Protein AF-0000000072265838 (afdb_homodimer)

Solvent-accessible surface area (backbone atoms only — not comparable to full-atom values): 11480 Å² total; per-residue (Å²): 126,80,52,69,63,59,53,49,48,34,52,50,23,48,62,58,35,51,61,48,52,53,51,50,45,52,49,49,39,52,35,62,77,65,64,46,36,42,68,55,52,38,68,68,25,37,76,29,65,66,52,41,49,55,54,47,50,42,48,54,28,48,42,51,26,49,30,50,51,47,41,52,53,44,59,68,65,50,66,52,81,54,55,68,61,51,52,49,49,31,48,48,54,34,48,52,50,47,51,47,47,49,52,39,49,36,63,42,18,67,98,125,82,52,70,64,58,53,48,48,34,52,49,22,47,62,58,36,52,62,49,53,54,50,51,45,53,50,48,36,52,35,61,75,64,66,45,35,43,67,55,51,37,70,70,25,35,77,29,66,68,52,40,47,54,54,46,51,43,48,53,27,50,42,51,26,50,30,51,50,48,42,52,51,44,57,67,65,51,64,53,79,53,57,67,59,51,51,50,51,32,50,48,54,34,48,53,50,47,52,47,46,49,53,38,48,36,63,42,17,67,96

Foldseek 3Di:
DPDPVLVVLLVVLVVVQVVLVVVVVVVVCVCVVVVPDPVNLLVVAAQDPVNLCSLVSNQVSVLSNQLSVQLVVCVVPVCPPPSVVSNVVSVVVSVVSNVVSVVVSCSRYHD/DPDPVLVVLLVVLVVVQVVLVVVVVVVVCVCVVVVPDPVNQLVVAAQDPVNLCSLVSNLVSVLSNQLSVQLVVCVVPVCPPPSVVSNVVSVVVSVVSNVVSVVVSCSRYHD

Radius of gyration: 18.16 Å; Cα contacts (8 Å, |Δi|>4): 209; chains: 2; bounding box: 37×52×45 Å

Nearest PDB structures (foldseek):
  6fl9-assembly1_B  TM=3.815E-01  e=1.571E+00  endosymbiont of Tevnia jerichonana (vent Tica)
  2wu5-assembly1_H  TM=7.844E-01  e=6.848E-02  Escherichia coli
  6fl9-assembly1_B  TM=3.923E-01  e=1.571E+00  endosymbiont of Tevnia jerichonana (vent Tica)

Structure (mmCIF, N/CA/C/O backbone):
data_AF-0000000072265838-model_v1
#
loop_
_entity.id
_entity.type
_entity.pdbx_description
1 polymer 'Succinate dehydrogenase membrane anchor'
#
loop_
_atom_site.group_PDB
_atom_site.id
_atom_site.type_symbol
_atom_site.label_atom_id
_atom_site.label_alt_id
_atom_site.label_comp_id
_atom_site.label_asym_id
_atom_site.label_entity_id
_atom_site.label_seq_id
_atom_site.pdbx_PDB_ins_code
_atom_site.Cartn_x
_atom_site.Cartn_y
_atom_site.Cartn_z
_atom_site.occupancy
_atom_site.B_iso_or_equiv
_atom_site.auth_seq_id
_atom_site.auth_comp_id
_atom_site.auth_asym_id
_atom_site.auth_atom_id
_atom_site.pdbx_PDB_model_num
ATOM 1 N N . MET A 1 1 ? -1.889 -26.391 -2.502 1 47.47 1 MET A N 1
ATOM 2 C CA . MET A 1 1 ? -2.58 -25.547 -3.479 1 47.47 1 MET A CA 1
ATOM 3 C C . MET A 1 1 ? -3.5 -24.547 -2.785 1 47.47 1 MET A C 1
ATOM 5 O O . MET A 1 1 ? -4.043 -24.844 -1.719 1 47.47 1 MET A O 1
ATOM 9 N N . LEU A 1 2 ? -3.18 -23.266 -3.037 1 58.69 2 LEU A N 1
ATOM 10 C CA . LEU A 1 2 ? -4.051 -22.328 -2.344 1 58.69 2 LEU A CA 1
ATOM 11 C C . LEU A 1 2 ? -5.52 -22.625 -2.623 1 58.69 2 LEU A C 1
ATOM 13 O O . LEU A 1 2 ? -5.879 -22.984 -3.748 1 58.69 2 LEU A O 1
ATOM 17 N N . ASP A 1 3 ? -6.27 -22.844 -1.547 1 79.81 3 ASP A N 1
ATOM 18 C CA . ASP A 1 3 ? -7.723 -22.953 -1.584 1 79.81 3 ASP A CA 1
ATOM 19 C C . ASP A 1 3 ? -8.328 -21.859 -2.457 1 79.81 3 ASP A C 1
ATOM 21 O O . ASP A 1 3 ? -7.812 -20.734 -2.514 1 79.81 3 ASP A O 1
ATOM 25 N N . LEU A 1 4 ? -9.125 -22.219 -3.443 1 83.75 4 LEU A N 1
ATOM 26 C CA . LEU A 1 4 ? -9.82 -21.328 -4.367 1 83.75 4 LEU A CA 1
ATOM 27 C C . LEU A 1 4 ? -10.32 -20.078 -3.652 1 83.75 4 LEU A C 1
ATOM 29 O O . LEU A 1 4 ? -10.305 -18.984 -4.219 1 83.75 4 LEU A O 1
ATOM 33 N N . ARG A 1 5 ? -10.602 -20.25 -2.467 1 89.5 5 ARG A N 1
ATOM 34 C CA . ARG A 1 5 ? -11.125 -19.125 -1.703 1 89.5 5 ARG A CA 1
ATOM 35 C C . ARG A 1 5 ? -10.023 -18.094 -1.434 1 89.5 5 ARG A C 1
ATOM 37 O O . ARG A 1 5 ? -10.227 -16.906 -1.626 1 89.5 5 ARG A O 1
ATOM 44 N N . LEU A 1 6 ? -8.898 -18.578 -1.012 1 87.62 6 LEU A N 1
ATOM 45 C CA . LEU A 1 6 ? -7.785 -17.672 -0.724 1 87.62 6 LEU A CA 1
ATOM 46 C C . LEU A 1 6 ? -7.27 -17.016 -2.002 1 87.62 6 LEU A C 1
ATOM 48 O O . LEU A 1 6 ? -6.918 -15.844 -1.998 1 87.62 6 LEU A O 1
ATOM 52 N N . TYR A 1 7 ? -7.316 -17.828 -3.004 1 91.94 7 TYR A N 1
ATOM 53 C CA . TYR A 1 7 ? -6.914 -17.328 -4.312 1 91.94 7 TYR A CA 1
ATOM 54 C C . TYR A 1 7 ? -7.809 -16.172 -4.762 1 91.94 7 TYR A C 1
ATOM 56 O O . TYR A 1 7 ? -7.312 -15.125 -5.16 1 91.94 7 TYR A O 1
ATOM 64 N N . MET A 1 8 ? -9.055 -16.312 -4.605 1 92.75 8 MET A N 1
ATOM 65 C CA . MET A 1 8 ? -10.023 -15.305 -5.035 1 92.75 8 MET A CA 1
ATOM 66 C C . MET A 1 8 ? -9.992 -14.094 -4.105 1 92.75 8 MET A C 1
ATOM 68 O O . MET A 1 8 ? -10.133 -12.953 -4.559 1 92.75 8 MET A O 1
ATOM 72 N N . LEU A 1 9 ? -9.844 -14.336 -2.871 1 93.56 9 LEU A N 1
ATOM 73 C CA . LEU A 1 9 ? -9.781 -13.242 -1.91 1 93.56 9 LEU A CA 1
ATOM 74 C C . LEU A 1 9 ? -8.562 -12.359 -2.166 1 93.56 9 LEU A C 1
ATOM 76 O O . LEU A 1 9 ? -8.641 -11.141 -2.035 1 93.56 9 LEU A O 1
ATOM 80 N N . GLN A 1 10 ? -7.488 -12.977 -2.5 1 94.25 10 GLN A N 1
ATOM 81 C CA . GLN A 1 10 ? -6.27 -12.227 -2.795 1 94.25 10 GLN A CA 1
ATOM 82 C C . GLN A 1 10 ? -6.457 -11.336 -4.016 1 94.25 10 GLN A C 1
ATOM 84 O O . GLN A 1 10 ? -6.059 -10.164 -4.008 1 94.25 10 GLN A O 1
ATOM 89 N N . ARG A 1 11 ? -7.074 -11.922 -5.004 1 94.06 11 ARG A N 1
ATOM 90 C CA . ARG A 1 11 ? -7.297 -11.172 -6.234 1 94.06 11 ARG A CA 1
ATOM 91 C C . ARG A 1 11 ? -8.336 -10.078 -6.031 1 94.06 11 ARG A C 1
ATOM 93 O O . ARG A 1 11 ? -8.18 -8.961 -6.527 1 94.06 11 ARG A O 1
ATOM 100 N N . LEU A 1 12 ? -9.344 -10.383 -5.328 1 95 12 LEU A N 1
ATOM 101 C CA . LEU A 1 12 ? -10.398 -9.406 -5.074 1 95 12 LEU A CA 1
ATOM 102 C C . LEU A 1 12 ? -9.875 -8.25 -4.227 1 95 12 LEU A C 1
ATOM 104 O O . LEU A 1 12 ? -10.172 -7.086 -4.504 1 95 12 LEU A O 1
ATOM 108 N N . SER A 1 13 ? -9.102 -8.492 -3.248 1 96.44 13 SER A N 1
ATOM 109 C CA . SER A 1 13 ? -8.539 -7.445 -2.406 1 96.44 13 SER A CA 1
ATOM 110 C C . SER A 1 13 ? -7.57 -6.566 -3.195 1 96.44 13 SER A C 1
ATOM 112 O O . SER A 1 13 ? -7.516 -5.352 -2.982 1 96.44 13 SER A O 1
ATOM 114 N N . ALA A 1 14 ? -6.902 -7.156 -4.086 1 96.12 14 ALA A N 1
ATOM 115 C CA . ALA A 1 14 ? -6.023 -6.383 -4.961 1 96.12 14 ALA A CA 1
ATOM 116 C C . ALA A 1 14 ? -6.82 -5.418 -5.832 1 96.12 14 ALA A C 1
ATOM 118 O O . ALA A 1 14 ? -6.453 -4.25 -5.973 1 96.12 14 ALA A O 1
ATOM 119 N N . LEU A 1 15 ? -7.91 -5.918 -6.344 1 93.62 15 LEU A N 1
ATOM 120 C CA . LEU A 1 15 ? -8.734 -5.105 -7.23 1 93.62 15 LEU A CA 1
ATOM 121 C C . LEU A 1 15 ? -9.398 -3.965 -6.465 1 93.62 15 LEU A C 1
ATOM 123 O O . LEU A 1 15 ? -9.555 -2.863 -7 1 93.62 15 LEU A O 1
ATOM 127 N N . VAL A 1 16 ? -9.742 -4.219 -5.309 1 95.75 16 VAL A N 1
ATOM 128 C CA . VAL A 1 16 ? -10.344 -3.197 -4.453 1 95.75 16 VAL A CA 1
ATOM 129 C C . VAL A 1 16 ? -9.281 -2.164 -4.066 1 95.75 16 VAL A C 1
ATOM 131 O O . VAL A 1 16 ? -9.555 -0.961 -4.066 1 95.75 16 VAL A O 1
ATOM 134 N N . MET A 1 17 ? -8.109 -2.574 -3.871 1 96.31 17 MET A N 1
ATOM 135 C CA . MET A 1 17 ? -7.043 -1.707 -3.381 1 96.31 17 MET A CA 1
ATOM 136 C C . MET A 1 17 ? -6.559 -0.765 -4.48 1 96.31 17 MET A C 1
ATOM 138 O O . MET A 1 17 ? -6.148 0.363 -4.199 1 96.31 17 MET A O 1
ATOM 142 N N . ALA A 1 18 ? -6.648 -1.182 -5.668 1 92.94 18 ALA A N 1
ATOM 143 C CA . ALA A 1 18 ? -6.043 -0.423 -6.758 1 92.94 18 ALA A CA 1
ATOM 144 C C . ALA A 1 18 ? -6.586 1.003 -6.801 1 92.94 18 ALA A C 1
ATOM 146 O O . ALA A 1 18 ? -5.82 1.966 -6.695 1 92.94 18 ALA A O 1
ATOM 147 N N . PRO A 1 19 ? -7.879 1.169 -6.859 1 93.81 19 PRO A N 1
ATOM 148 C CA . PRO A 1 19 ? -8.383 2.545 -6.879 1 93.81 19 PRO A CA 1
ATOM 149 C C . PRO A 1 19 ? -8.18 3.266 -5.547 1 93.81 19 PRO A C 1
ATOM 151 O O . PRO A 1 19 ? -8.031 4.492 -5.523 1 93.81 19 PRO A O 1
ATOM 154 N N . LEU A 1 20 ? -8.117 2.645 -4.434 1 97.06 20 LEU A N 1
ATOM 155 C CA . LEU A 1 20 ? -7.941 3.258 -3.121 1 97.06 20 LEU A CA 1
ATOM 156 C C . LEU A 1 20 ? -6.523 3.785 -2.949 1 97.06 20 LEU A C 1
ATOM 158 O O . LEU A 1 20 ? -6.32 4.855 -2.371 1 97.06 20 LEU A O 1
ATOM 162 N N . VAL A 1 21 ? -5.566 3.045 -3.463 1 96.31 21 VAL A N 1
ATOM 163 C CA . VAL A 1 21 ? -4.172 3.467 -3.391 1 96.31 21 VAL A CA 1
ATOM 164 C C . VAL A 1 21 ? -3.959 4.699 -4.27 1 96.31 21 VAL A C 1
ATOM 166 O O . VAL A 1 21 ? -3.266 5.637 -3.873 1 96.31 21 VAL A O 1
ATOM 169 N N . LEU A 1 22 ? -4.566 4.703 -5.438 1 94.31 22 LEU A N 1
ATOM 170 C CA . LEU A 1 22 ? -4.461 5.863 -6.312 1 94.31 22 LEU A CA 1
ATOM 171 C C . LEU A 1 22 ? -5.094 7.094 -5.668 1 94.31 22 LEU A C 1
ATOM 173 O O . LEU A 1 22 ? -4.539 8.195 -5.734 1 94.31 22 LEU A O 1
ATOM 177 N N . GLY A 1 23 ? -6.289 6.898 -5.082 1 95.31 23 GLY A N 1
ATOM 178 C CA . GLY A 1 23 ? -6.902 7.984 -4.328 1 95.31 23 GLY A CA 1
ATOM 179 C C . GLY A 1 23 ? -6.047 8.461 -3.172 1 95.31 23 GLY A C 1
ATOM 180 O O . GLY A 1 23 ? -5.938 9.664 -2.93 1 95.31 23 GLY A O 1
ATOM 181 N N . HIS A 1 24 ? -5.453 7.605 -2.447 1 94.75 24 HIS A N 1
ATOM 182 C CA . HIS A 1 24 ? -4.551 7.934 -1.35 1 94.75 24 HIS A CA 1
ATOM 183 C C . HIS A 1 24 ? -3.393 8.805 -1.83 1 94.75 24 HIS A C 1
ATOM 185 O O . HIS A 1 24 ? -3.068 9.812 -1.205 1 94.75 24 HIS A O 1
ATOM 191 N N . LEU A 1 25 ? -2.793 8.453 -2.961 1 94.31 25 LEU A N 1
ATOM 192 C CA . LEU A 1 25 ? -1.688 9.227 -3.516 1 94.31 25 LEU A CA 1
ATOM 193 C C . LEU A 1 25 ? -2.152 10.617 -3.928 1 94.31 25 LEU A C 1
ATOM 195 O O . LEU A 1 25 ? -1.47 11.609 -3.662 1 94.31 25 LEU A O 1
ATOM 199 N N . ALA A 1 26 ? -3.26 10.672 -4.582 1 92.94 26 ALA A N 1
ATOM 200 C CA . ALA A 1 26 ? -3.797 11.961 -5.008 1 92.94 26 ALA A CA 1
ATOM 201 C C . ALA A 1 26 ? -4.07 12.867 -3.807 1 92.94 26 ALA A C 1
ATOM 203 O O . ALA A 1 26 ? -3.779 14.062 -3.846 1 92.94 26 ALA A O 1
ATOM 204 N N . LEU A 1 27 ? -4.582 12.344 -2.789 1 92.19 27 LEU A N 1
ATOM 205 C CA . LEU A 1 27 ? -4.879 13.094 -1.575 1 92.19 27 LEU A CA 1
ATOM 206 C C . LEU A 1 27 ? -3.594 13.586 -0.916 1 92.19 27 LEU A C 1
ATOM 208 O O . LEU A 1 27 ? -3.543 14.711 -0.409 1 92.19 27 LEU A O 1
ATOM 212 N N . MET A 1 28 ? -2.596 12.75 -0.956 1 90.19 28 MET A N 1
ATOM 213 C CA . MET A 1 28 ? -1.32 13.148 -0.365 1 90.19 28 MET A CA 1
ATOM 214 C C . MET A 1 28 ? -0.696 14.305 -1.142 1 90.19 28 MET A C 1
ATOM 216 O O . MET A 1 28 ? -0.172 15.242 -0.546 1 90.19 28 MET A O 1
ATOM 220 N N . ILE A 1 29 ? -0.799 14.242 -2.389 1 87.94 29 ILE A N 1
ATOM 221 C CA . ILE A 1 29 ? -0.283 15.312 -3.234 1 87.94 29 ILE A CA 1
ATOM 222 C C . ILE A 1 29 ? -1.043 16.609 -2.949 1 87.94 29 ILE A C 1
ATOM 224 O O . ILE A 1 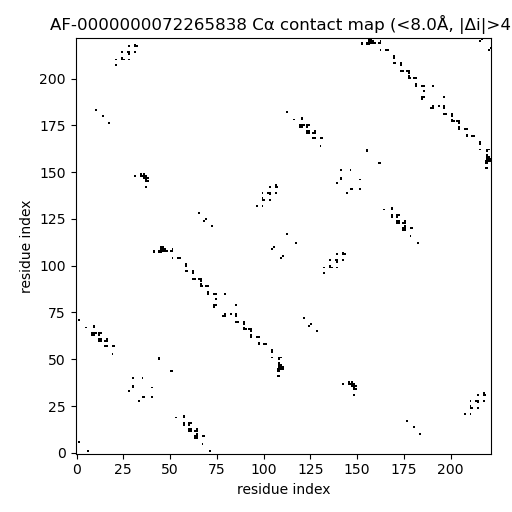29 ? -0.434 17.672 -2.773 1 87.94 29 ILE A O 1
ATOM 228 N N . TYR A 1 30 ? -2.359 16.438 -2.895 1 88.38 30 TYR A N 1
ATOM 229 C CA . TYR A 1 30 ? -3.199 17.594 -2.611 1 88.38 30 TYR A CA 1
ATOM 230 C C . TYR A 1 30 ? -2.842 18.203 -1.264 1 88.38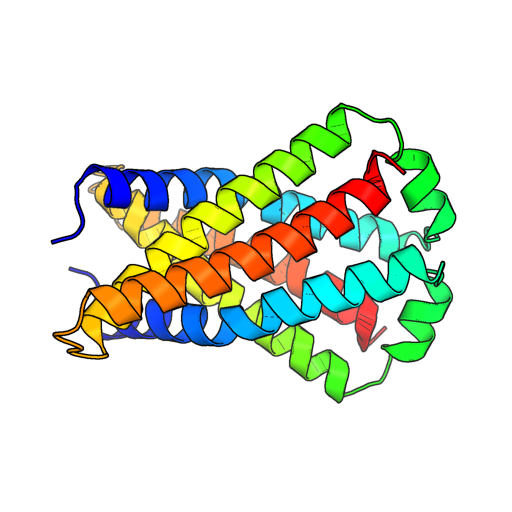 30 TYR A C 1
ATOM 232 O O . TYR A 1 30 ? -2.686 19.422 -1.153 1 88.38 30 TYR A O 1
ATOM 240 N N . ALA A 1 31 ? -2.654 17.406 -0.307 1 84.19 31 ALA A N 1
ATOM 241 C CA . ALA A 1 31 ? -2.373 17.891 1.046 1 84.19 31 ALA A CA 1
ATOM 242 C C . ALA A 1 31 ? -0.994 18.531 1.124 1 84.19 31 ALA A C 1
ATOM 244 O O . ALA A 1 31 ? -0.841 19.609 1.699 1 84.19 31 ALA A O 1
ATOM 245 N N . VAL A 1 32 ? -0.022 17.969 0.514 1 80.62 32 VAL A N 1
ATOM 246 C CA . VAL A 1 32 ? 1.354 18.438 0.614 1 80.62 32 VAL A CA 1
ATOM 247 C C . VAL A 1 32 ? 1.53 19.703 -0.232 1 80.62 32 VAL A C 1
ATOM 249 O O . VAL A 1 32 ? 2.09 20.688 0.234 1 80.62 32 VAL A O 1
ATOM 252 N N . GLN A 1 33 ? 0.974 19.656 -1.401 1 80.81 33 GLN A N 1
ATOM 253 C CA . GLN A 1 33 ? 1.124 20.812 -2.291 1 80.81 33 GLN A CA 1
ATOM 254 C C . GLN A 1 33 ? 0.304 22 -1.799 1 80.81 33 GLN A C 1
ATOM 256 O O . GLN A 1 33 ? 0.67 23.156 -2.033 1 80.81 33 GLN A O 1
ATOM 261 N N . GLY A 1 34 ? -0.737 21.656 -1.121 1 82.38 34 GLY A N 1
ATOM 262 C CA . GLY A 1 34 ? -1.58 22.719 -0.588 1 82.38 34 GLY A CA 1
ATOM 263 C C . GLY A 1 34 ? -1.093 23.25 0.745 1 82.38 34 GLY A C 1
ATOM 264 O O . GLY A 1 34 ? -1.633 24.234 1.259 1 82.38 34 GLY A O 1
ATOM 265 N N . GLY A 1 35 ? -0.11 22.594 1.308 1 80.06 35 GLY A N 1
ATOM 266 C CA . GLY A 1 35 ? 0.405 23.047 2.592 1 80.06 35 GLY A CA 1
ATOM 267 C C . GLY A 1 35 ? -0.582 22.859 3.729 1 80.06 35 GLY A C 1
ATOM 268 O O . GLY A 1 35 ? -0.652 23.688 4.637 1 80.06 35 GLY A O 1
ATOM 269 N N . ILE A 1 36 ? -1.397 21.859 3.551 1 80.12 36 ILE A N 1
ATOM 270 C CA . ILE A 1 36 ? -2.414 21.578 4.559 1 80.12 36 ILE A CA 1
ATOM 271 C C . ILE A 1 36 ? -1.755 21.016 5.812 1 80.12 36 ILE A C 1
ATOM 273 O O . ILE A 1 36 ? -0.927 20.094 5.727 1 80.12 36 ILE A O 1
ATOM 277 N N . SER A 1 37 ? -2.023 21.516 6.926 1 78.19 37 SER A N 1
ATOM 278 C CA . SER A 1 37 ? -1.427 21.078 8.18 1 78.19 37 SER A CA 1
ATOM 279 C C . SER A 1 37 ? -2.076 19.797 8.68 1 78.19 37 SER A C 1
ATOM 281 O O . SER A 1 37 ? -3.154 19.406 8.219 1 78.19 37 SER A O 1
ATOM 283 N N . ALA A 1 38 ? -1.356 19.188 9.562 1 77.25 38 ALA A N 1
ATOM 284 C CA . ALA A 1 38 ? -1.919 17.984 10.195 1 77.25 38 ALA A CA 1
ATOM 285 C C . ALA A 1 38 ? -3.248 18.297 10.875 1 77.25 38 ALA A C 1
ATOM 287 O O . ALA A 1 38 ? -4.195 17.516 10.789 1 77.25 38 ALA A O 1
ATOM 288 N N . GLY A 1 39 ? -3.258 19.391 11.555 1 81.12 39 GLY A N 1
ATOM 289 C CA . GLY A 1 39 ? -4.492 19.812 12.195 1 81.12 39 GLY A CA 1
ATOM 290 C C . GLY A 1 39 ? -5.633 20.016 11.211 1 81.12 39 GLY A C 1
ATOM 291 O O . GLY A 1 39 ? -6.777 19.672 11.5 1 81.12 39 GLY A O 1
ATOM 292 N N . GLU A 1 40 ? -5.34 20.562 10.07 1 85.56 40 GLU A N 1
ATOM 293 C CA . GLU A 1 40 ? -6.352 20.766 9.039 1 85.56 40 GLU A CA 1
ATOM 294 C C . GLU A 1 40 ? -6.809 19.422 8.445 1 85.56 40 GLU A C 1
ATOM 296 O O . GLU A 1 40 ? -7.992 19.25 8.148 1 85.56 40 GLU A O 1
ATOM 301 N N . ILE A 1 41 ? -5.883 18.562 8.234 1 85.5 41 ILE A N 1
ATOM 302 C CA . ILE A 1 41 ? -6.23 17.219 7.762 1 85.5 41 ILE A CA 1
ATOM 303 C C . ILE A 1 41 ? -7.18 16.562 8.758 1 85.5 41 ILE A C 1
ATOM 305 O O . ILE A 1 41 ? -8.211 16.016 8.367 1 85.5 41 ILE A O 1
ATOM 309 N N . LEU A 1 42 ? -6.852 16.672 10.023 1 86.19 42 LEU A N 1
ATOM 310 C CA . LEU A 1 42 ? -7.688 16.047 11.047 1 86.19 42 LEU A CA 1
ATOM 311 C C . LEU A 1 42 ? -9.062 16.719 11.094 1 86.19 42 LEU A C 1
ATOM 313 O O . LEU A 1 42 ? -10.078 16.031 11.266 1 86.19 42 LEU A O 1
ATOM 317 N N . ALA A 1 43 ? -9.125 17.984 10.969 1 89.75 43 ALA A N 1
ATOM 318 C CA . ALA A 1 43 ? -10.391 18.703 10.977 1 89.75 43 ALA A CA 1
ATOM 319 C C . ALA A 1 43 ? -11.305 18.219 9.852 1 89.75 43 ALA A C 1
ATOM 321 O O . ALA A 1 43 ? -12.531 18.219 9.992 1 89.75 43 ALA A O 1
ATOM 322 N N . ARG A 1 44 ? -10.703 17.703 8.789 1 89.81 44 ARG A N 1
ATOM 323 C CA . ARG A 1 44 ? -11.461 17.25 7.625 1 89.81 44 ARG A CA 1
ATOM 324 C C . ARG A 1 44 ? -11.875 15.797 7.766 1 89.81 44 ARG A C 1
ATOM 326 O O . ARG A 1 44 ? -12.875 15.367 7.188 1 89.81 44 ARG A O 1
ATOM 333 N N . THR A 1 45 ? -11.141 15.078 8.5 1 91.88 45 THR A N 1
ATOM 334 C CA . THR A 1 45 ? -11.328 13.633 8.445 1 91.88 45 THR A CA 1
ATOM 335 C C . THR A 1 45 ? -11.984 13.125 9.727 1 91.88 45 THR A C 1
ATOM 337 O O . THR A 1 45 ? -12.695 12.117 9.711 1 91.88 45 THR A O 1
ATOM 340 N N . GLN A 1 46 ? -11.703 13.727 10.836 1 91.94 46 GLN A N 1
ATOM 341 C CA . GLN A 1 46 ? -12.25 13.242 12.094 1 91.94 46 GLN A CA 1
ATOM 342 C C . GLN A 1 46 ? -13.766 13.336 12.117 1 91.94 46 GLN A C 1
ATOM 344 O O . GLN A 1 46 ? -14.336 14.336 11.672 1 91.94 46 GLN A O 1
ATOM 349 N N . GLY A 1 47 ? -14.352 12.234 12.562 1 92.5 47 GLY A N 1
ATOM 350 C CA . GLY A 1 47 ? -15.805 12.195 12.672 1 92.5 47 GLY A CA 1
ATOM 351 C C . GLY A 1 47 ? -16.484 11.922 11.344 1 92.5 47 GLY A C 1
ATOM 352 O O . GLY A 1 47 ? -17.719 11.906 11.266 1 92.5 47 GLY A O 1
ATOM 353 N N . SER A 1 48 ? -15.797 11.75 10.352 1 93.94 48 SER A N 1
ATOM 354 C CA . SER A 1 48 ? -16.359 11.516 9.023 1 93.94 48 SER A CA 1
ATOM 355 C C . SER A 1 48 ? -16.5 10.023 8.742 1 93.94 48 SER A C 1
ATOM 357 O O . SER A 1 48 ? -15.516 9.289 8.727 1 93.94 48 SER A O 1
ATOM 359 N N . LEU A 1 49 ? -17.703 9.633 8.5 1 93.12 49 LEU A N 1
ATOM 360 C CA . LEU A 1 49 ? -17.953 8.242 8.148 1 93.12 49 LEU A CA 1
ATOM 361 C C . LEU A 1 49 ? -17.375 7.906 6.781 1 93.12 49 LEU A C 1
ATOM 363 O O . LEU A 1 49 ? -16.891 6.797 6.562 1 93.12 49 LEU A O 1
ATOM 367 N N . GLY A 1 50 ? -17.375 8.852 5.918 1 95.81 50 GLY A N 1
ATOM 368 C CA . GLY A 1 50 ? -16.828 8.648 4.59 1 95.81 50 GLY A CA 1
ATOM 369 C C . GLY A 1 50 ? -15.344 8.312 4.605 1 95.81 50 GLY A C 1
ATOM 370 O O . GLY A 1 50 ? -14.914 7.344 3.982 1 95.81 50 GLY A O 1
ATOM 371 N N . TRP A 1 51 ? -14.656 9.094 5.34 1 96.06 51 TRP A N 1
ATOM 372 C CA . TRP A 1 51 ? -13.219 8.859 5.43 1 96.06 51 TRP A CA 1
ATOM 373 C C . TRP A 1 51 ? -12.93 7.57 6.195 1 96.06 51 TRP A C 1
ATOM 375 O O . TRP A 1 51 ? -12 6.836 5.855 1 96.06 51 TRP A O 1
ATOM 385 N N . ALA A 1 52 ? -13.734 7.285 7.219 1 95.31 52 ALA A N 1
ATOM 386 C CA . ALA A 1 52 ? -13.57 6.047 7.973 1 95.31 52 ALA A CA 1
ATOM 387 C C . ALA A 1 52 ? -13.781 4.828 7.078 1 95.31 52 ALA A C 1
ATOM 389 O O . ALA A 1 52 ? -13.039 3.848 7.168 1 95.31 52 ALA A O 1
ATOM 390 N N . LEU A 1 53 ? -14.695 4.934 6.23 1 96.88 53 LEU A N 1
ATOM 391 C CA . LEU A 1 53 ? -14.992 3.826 5.328 1 96.88 53 LEU A CA 1
ATOM 392 C C . LEU A 1 53 ? -13.914 3.688 4.262 1 96.88 53 LEU A C 1
ATOM 394 O O . LEU A 1 53 ? -13.516 2.574 3.912 1 96.88 53 LEU A O 1
ATOM 398 N N . TYR A 1 54 ? -13.484 4.777 3.709 1 97.81 54 TYR A N 1
ATOM 399 C CA . TYR A 1 54 ? -12.438 4.754 2.691 1 97.81 54 TYR A CA 1
ATOM 400 C C . TYR A 1 54 ? -11.18 4.082 3.221 1 97.81 54 TYR A C 1
ATOM 402 O O . TYR A 1 54 ? -10.703 3.1 2.65 1 97.81 54 TYR A O 1
ATOM 410 N N . TYR A 1 55 ? -10.734 4.574 4.363 1 96.94 55 TYR A N 1
ATOM 411 C CA . TYR A 1 55 ? -9.461 4.078 4.879 1 96.94 55 TYR A CA 1
ATOM 412 C C . TYR A 1 55 ? -9.648 2.744 5.59 1 96.94 55 TYR A C 1
ATOM 414 O O . TYR A 1 55 ? -8.727 1.931 5.652 1 96.94 55 TYR A O 1
ATOM 422 N N . GLY A 1 56 ? -10.828 2.508 6.145 1 96.56 56 GLY A N 1
ATOM 423 C CA . GLY A 1 56 ? -11.109 1.196 6.703 1 96.56 56 GLY A CA 1
ATOM 424 C C . GLY A 1 56 ? -11.109 0.092 5.66 1 96.56 56 GLY A C 1
ATOM 425 O O . GLY A 1 56 ? -10.508 -0.964 5.871 1 96.56 56 GLY A O 1
ATOM 426 N N . LEU A 1 57 ? -11.773 0.383 4.574 1 97.62 57 LEU A N 1
ATOM 427 C CA . LEU A 1 57 ? -11.789 -0.571 3.473 1 97.62 57 LEU A CA 1
ATOM 428 C C . LEU A 1 57 ? -10.383 -0.805 2.932 1 97.62 57 LEU A C 1
ATOM 430 O O . LEU A 1 57 ? -10 -1.944 2.656 1 97.62 57 LEU A O 1
ATOM 434 N N . PHE A 1 58 ? -9.664 0.25 2.785 1 98.06 58 PHE A N 1
ATOM 435 C CA . PHE A 1 58 ? -8.289 0.155 2.324 1 98.06 58 PHE A CA 1
ATOM 436 C C . PHE A 1 58 ? -7.465 -0.731 3.252 1 98.06 58 PHE A C 1
ATOM 438 O O . PHE A 1 58 ? -6.777 -1.649 2.795 1 98.06 58 PHE A O 1
ATOM 445 N N . LEU A 1 59 ? -7.617 -0.532 4.539 1 96.62 59 LEU A N 1
ATOM 446 C CA . LEU A 1 59 ? -6.852 -1.259 5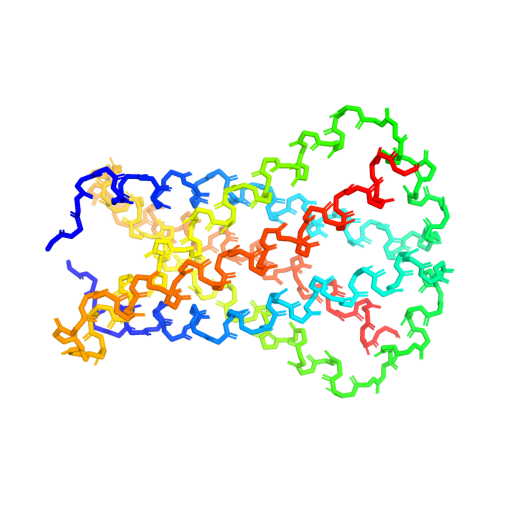.547 1 96.62 59 LEU A CA 1
ATOM 447 C C . LEU A 1 59 ? -7.211 -2.74 5.535 1 96.62 59 LEU A C 1
ATOM 449 O O . LEU A 1 59 ? -6.324 -3.6 5.543 1 96.62 59 LEU A O 1
ATOM 453 N N . VAL A 1 60 ? -8.469 -3.078 5.516 1 95.19 60 VAL A N 1
ATOM 454 C CA . VAL A 1 60 ? -8.922 -4.465 5.566 1 95.19 60 VAL A CA 1
ATOM 455 C C . VAL A 1 60 ? -8.484 -5.195 4.297 1 95.19 60 VAL A C 1
ATOM 457 O O . VAL A 1 60 ? -7.98 -6.316 4.363 1 95.19 60 VAL A O 1
ATOM 460 N N . ALA A 1 61 ? -8.633 -4.566 3.17 1 96.5 61 ALA A N 1
ATOM 461 C CA . ALA A 1 61 ? -8.203 -5.164 1.907 1 96.5 61 ALA A CA 1
ATOM 462 C C . ALA A 1 61 ? -6.699 -5.406 1.899 1 96.5 61 ALA A C 1
ATOM 464 O O . ALA A 1 61 ? -6.238 -6.473 1.481 1 96.5 61 ALA A O 1
ATOM 465 N N . ALA A 1 62 ? -5.973 -4.418 2.357 1 96.62 62 ALA A N 1
ATOM 466 C CA . ALA A 1 62 ? -4.52 -4.547 2.406 1 96.62 62 ALA A CA 1
ATOM 467 C C . ALA A 1 62 ? -4.098 -5.672 3.348 1 96.62 62 ALA A C 1
ATOM 469 O O . ALA A 1 62 ? -3.176 -6.434 3.041 1 96.62 62 ALA A O 1
ATOM 470 N N . ALA A 1 63 ? -4.77 -5.812 4.469 1 93.62 63 ALA A N 1
ATOM 471 C CA . ALA A 1 63 ? -4.449 -6.855 5.441 1 93.62 63 ALA A CA 1
ATOM 472 C C . ALA A 1 63 ? -4.684 -8.242 4.852 1 93.62 63 ALA A C 1
ATOM 474 O O . ALA A 1 63 ? -3.832 -9.125 4.973 1 93.62 63 ALA A O 1
ATOM 475 N N . ILE A 1 64 ? -5.797 -8.383 4.227 1 92.31 64 ILE A N 1
ATOM 476 C CA . ILE A 1 64 ? -6.133 -9.664 3.611 1 92.31 64 ILE A CA 1
ATOM 477 C C . ILE A 1 64 ? -5.137 -9.977 2.498 1 92.31 64 ILE A C 1
ATOM 479 O O . ILE A 1 64 ? -4.59 -11.078 2.438 1 92.31 64 ILE A O 1
ATOM 483 N N . HIS A 1 65 ? -4.934 -9.062 1.632 1 94.94 65 HIS A N 1
ATOM 484 C CA . HIS A 1 65 ? -4.027 -9.227 0.501 1 94.94 65 HIS A CA 1
ATOM 485 C C . HIS A 1 65 ? -2.629 -9.617 0.971 1 94.94 65 HIS A C 1
ATOM 487 O O . HIS A 1 65 ? -2.049 -10.586 0.476 1 94.94 65 HIS A O 1
ATOM 493 N N . ALA A 1 66 ? -2.115 -8.875 1.915 1 94.12 66 ALA A N 1
ATOM 494 C CA . ALA A 1 66 ? -0.753 -9.086 2.398 1 94.12 66 ALA A CA 1
ATOM 495 C C . ALA A 1 66 ? -0.629 -10.422 3.121 1 94.12 66 ALA A C 1
ATOM 497 O O . ALA A 1 66 ? 0.368 -11.133 2.961 1 94.12 66 ALA A O 1
ATOM 498 N N . ALA A 1 67 ? -1.589 -10.734 3.973 1 89.75 67 ALA A N 1
ATOM 499 C CA . ALA A 1 67 ? -1.537 -11.984 4.73 1 89.75 67 ALA A CA 1
ATOM 500 C C . ALA A 1 67 ? -1.525 -13.195 3.799 1 89.75 67 ALA A C 1
ATOM 502 O O . ALA A 1 67 ? -0.714 -14.109 3.969 1 89.75 67 ALA A O 1
ATOM 503 N N . ILE A 1 68 ? -2.404 -13.133 2.822 1 90 68 ILE A N 1
ATOM 504 C CA . ILE A 1 68 ? -2.49 -14.258 1.899 1 90 68 ILE A CA 1
ATOM 505 C C . ILE A 1 68 ? -1.238 -14.305 1.025 1 90 68 ILE A C 1
ATOM 507 O O . ILE A 1 68 ? -0.674 -15.375 0.795 1 90 68 ILE A O 1
ATOM 511 N N . GLY A 1 69 ? -0.874 -13.164 0.519 1 91.06 69 GLY A N 1
ATOM 512 C CA . GLY A 1 69 ? 0.332 -13.125 -0.293 1 91.06 69 GLY A CA 1
ATOM 513 C C . GLY A 1 69 ? 1.561 -13.633 0.437 1 91.06 69 GLY A C 1
ATOM 514 O O . GLY A 1 69 ? 2.354 -14.391 -0.125 1 91.06 69 GLY A O 1
ATOM 515 N N . LEU A 1 70 ? 1.741 -13.258 1.602 1 89.5 70 LEU A N 1
ATOM 516 C CA . LEU A 1 70 ? 2.887 -13.688 2.396 1 89.5 70 LEU A CA 1
ATOM 517 C C . LEU A 1 70 ? 2.836 -15.188 2.656 1 89.5 70 LEU A C 1
ATOM 519 O O . LEU A 1 70 ? 3.867 -15.859 2.635 1 89.5 70 LEU A O 1
ATOM 523 N N . ARG A 1 71 ? 1.687 -15.664 2.957 1 87 71 ARG A N 1
ATOM 524 C CA . ARG A 1 71 ? 1.525 -17.094 3.17 1 87 71 ARG A CA 1
ATOM 525 C C . ARG A 1 71 ? 1.977 -17.891 1.945 1 87 71 ARG A C 1
ATOM 527 O O . ARG A 1 71 ? 2.656 -18.906 2.072 1 87 71 ARG A O 1
ATOM 534 N N . VAL A 1 72 ? 1.608 -17.375 0.774 1 87.38 72 VAL A N 1
ATOM 535 C CA . VAL A 1 72 ? 1.947 -18.062 -0.467 1 87.38 72 VAL A CA 1
ATOM 536 C C . VAL A 1 72 ? 3.457 -18.016 -0.69 1 87.38 72 VAL A C 1
ATOM 538 O O . VAL A 1 72 ? 4.074 -19.016 -1.03 1 87.38 72 VAL A O 1
ATOM 541 N N . ILE A 1 73 ? 3.996 -16.906 -0.495 1 89 73 ILE A N 1
ATOM 542 C CA . ILE A 1 73 ? 5.43 -16.734 -0.715 1 89 73 ILE A CA 1
ATOM 543 C C . ILE A 1 73 ? 6.207 -17.641 0.246 1 89 73 ILE A C 1
ATOM 545 O O . ILE A 1 73 ? 7.148 -18.328 -0.158 1 89 73 ILE A O 1
ATOM 549 N N . LEU A 1 74 ? 5.863 -17.688 1.467 1 84.62 74 LEU A N 1
ATOM 550 C CA . LEU A 1 74 ? 6.555 -18.469 2.479 1 84.62 74 LEU A CA 1
ATOM 551 C C . LEU A 1 74 ? 6.359 -19.969 2.23 1 84.62 74 LEU A C 1
ATOM 553 O O . LEU A 1 74 ? 7.273 -20.766 2.455 1 84.62 74 LEU A O 1
ATOM 557 N N . ALA A 1 75 ? 5.133 -20.344 1.866 1 82.31 75 ALA A N 1
ATOM 558 C CA . ALA A 1 75 ? 4.863 -21.75 1.55 1 82.31 75 ALA A CA 1
ATOM 559 C C . ALA A 1 75 ? 5.738 -22.219 0.396 1 82.31 75 ALA A C 1
ATOM 561 O O . ALA A 1 75 ? 6.16 -23.391 0.371 1 82.31 75 ALA A O 1
ATOM 562 N N . GLU A 1 76 ? 6.012 -21.281 -0.494 1 83.56 76 GLU A N 1
ATOM 563 C CA . GLU A 1 76 ? 6.801 -21.656 -1.666 1 83.56 76 GLU A CA 1
ATOM 564 C C . GLU A 1 76 ? 8.297 -21.625 -1.354 1 83.56 76 GLU A C 1
ATOM 566 O O . GLU A 1 76 ? 9.07 -22.359 -1.973 1 83.56 76 GLU A O 1
ATOM 571 N N . THR A 1 77 ? 8.758 -20.797 -0.529 1 77.44 77 THR A N 1
ATOM 572 C CA . THR A 1 77 ? 10.18 -20.594 -0.302 1 77.44 77 THR A CA 1
ATOM 573 C C . THR A 1 77 ? 10.68 -21.484 0.836 1 77.44 77 THR A C 1
ATOM 575 O O . THR A 1 77 ? 11.781 -22.031 0.771 1 77.44 77 THR A O 1
ATOM 578 N N . LEU A 1 78 ? 10.062 -21.312 1.909 1 69.44 78 LEU A N 1
ATOM 579 C CA . LEU A 1 78 ? 10.57 -22.016 3.08 1 69.44 78 LEU A CA 1
ATOM 580 C C . LEU A 1 78 ? 10.094 -23.469 3.082 1 69.44 78 LEU A C 1
ATOM 582 O O . LEU A 1 78 ? 10.539 -24.281 3.908 1 69.44 78 LEU A O 1
ATOM 586 N N . THR A 1 79 ? 10.25 -24.094 2.021 1 60.25 79 THR A N 1
ATOM 587 C CA . THR A 1 79 ? 9.891 -25.5 2.088 1 60.25 79 THR A CA 1
ATOM 588 C C . THR A 1 79 ? 9.383 -25.859 3.482 1 60.25 79 THR A C 1
ATOM 590 O O . THR A 1 79 ? 9.641 -26.969 3.973 1 60.25 79 THR A O 1
ATOM 593 N N . LEU A 1 80 ? 9.195 -24.906 4.176 1 55.88 80 LEU A N 1
ATOM 594 C CA . LEU A 1 80 ? 8.945 -25.234 5.574 1 55.88 80 LEU A CA 1
ATOM 595 C C . LEU A 1 80 ? 7.715 -26.125 5.703 1 55.88 80 LEU A C 1
ATOM 597 O O . LEU A 1 80 ? 6.66 -25.828 5.141 1 55.88 80 LEU A O 1
ATOM 601 N N . ARG A 1 81 ? 8.008 -27.375 5.625 1 58.88 81 ARG A N 1
ATOM 602 C CA . ARG A 1 81 ? 7.109 -28.484 5.914 1 58.88 81 ARG A CA 1
ATOM 603 C C . ARG A 1 81 ? 6.246 -28.188 7.133 1 58.88 81 ARG A C 1
ATOM 605 O O . ARG A 1 81 ? 5.145 -28.734 7.266 1 58.88 81 ARG A O 1
ATOM 612 N N . ASN A 1 82 ? 6.883 -27.156 7.93 1 65.5 82 ASN A N 1
ATOM 613 C CA . ASN A 1 82 ? 6.09 -27 9.141 1 65.5 82 ASN 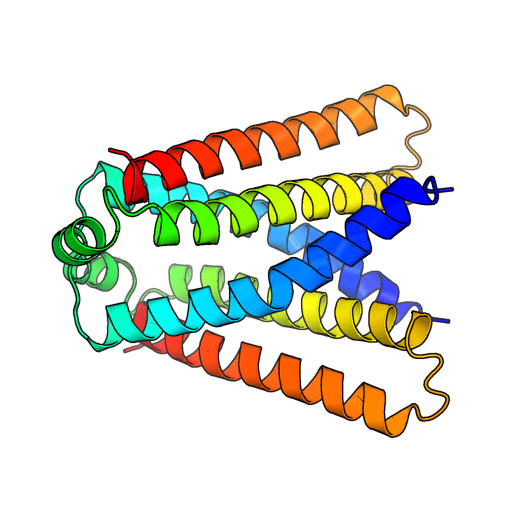A CA 1
ATOM 614 C C . ASN A 1 82 ? 5.027 -25.922 8.984 1 65.5 82 ASN A C 1
ATOM 616 O O . ASN A 1 82 ? 5.262 -24.75 9.32 1 65.5 82 ASN A O 1
ATOM 620 N N . ARG A 1 83 ? 3.949 -26.203 8.492 1 70.88 83 ARG A N 1
ATOM 621 C CA . ARG A 1 83 ? 2.783 -25.406 8.148 1 70.88 83 ARG A CA 1
ATOM 622 C C . ARG A 1 83 ? 2.332 -24.562 9.336 1 70.88 83 ARG A C 1
ATOM 624 O O . ARG A 1 83 ? 2.023 -23.375 9.18 1 70.88 83 ARG A O 1
ATOM 631 N N . PRO A 1 84 ? 2.572 -25.203 10.508 1 74 84 PRO A N 1
ATOM 632 C CA . PRO A 1 84 ? 2.084 -24.406 11.641 1 74 84 PRO A CA 1
ATOM 633 C C . PRO A 1 84 ? 2.924 -23.141 11.883 1 74 84 PRO A C 1
ATOM 635 O O . PRO A 1 84 ? 2.385 -22.109 12.25 1 74 84 PRO A O 1
ATOM 638 N N . LEU A 1 85 ? 4.188 -23.188 11.68 1 72.38 85 LEU A N 1
ATOM 639 C CA . LEU A 1 85 ? 5.055 -22.047 11.914 1 72.38 85 LEU A CA 1
ATOM 640 C C . LEU A 1 85 ? 4.828 -20.969 10.852 1 72.38 85 LEU A C 1
ATOM 642 O O . LEU A 1 85 ? 4.871 -19.766 11.156 1 72.38 85 LEU A O 1
ATOM 646 N N . LEU A 1 86 ? 4.531 -21.359 9.711 1 73.12 86 LEU A N 1
ATOM 647 C CA . LEU A 1 86 ? 4.25 -20.422 8.625 1 73.12 86 LEU A CA 1
ATOM 648 C C . LEU A 1 86 ? 2.953 -19.672 8.891 1 73.12 86 LEU A C 1
ATOM 650 O O . LEU A 1 86 ? 2.895 -18.453 8.719 1 73.12 86 LEU A O 1
ATOM 654 N N . ASP A 1 87 ? 2.049 -20.453 9.273 1 76.31 87 ASP A N 1
ATOM 655 C CA . ASP A 1 87 ? 0.759 -19.844 9.562 1 76.31 87 ASP A CA 1
ATOM 656 C C . ASP A 1 87 ? 0.873 -18.844 10.719 1 76.31 87 ASP A C 1
ATOM 658 O O . ASP A 1 87 ? 0.25 -17.781 10.688 1 76.31 87 ASP A O 1
ATOM 662 N N . LEU A 1 88 ? 1.688 -19.25 11.641 1 79.12 88 LEU A N 1
ATOM 663 C CA . LEU A 1 88 ? 1.882 -18.359 12.789 1 79.12 88 LEU A CA 1
ATOM 664 C C . LEU A 1 88 ? 2.582 -17.078 12.367 1 79.12 88 LEU A C 1
ATOM 666 O O . LEU A 1 88 ? 2.209 -15.992 12.82 1 79.12 88 LEU A O 1
ATOM 670 N N . PHE A 1 89 ? 3.543 -17.156 11.547 1 79.88 89 PHE A N 1
ATOM 671 C CA . PHE A 1 89 ? 4.281 -15.984 11.102 1 79.88 89 PHE A CA 1
ATOM 672 C C . PHE A 1 89 ? 3.383 -15.055 10.289 1 79.88 89 PHE A C 1
ATOM 674 O O . PHE A 1 89 ? 3.367 -13.844 10.508 1 79.88 89 PHE A O 1
ATOM 681 N N . THR A 1 90 ? 2.656 -15.625 9.398 1 80.5 90 THR A N 1
ATOM 682 C CA . THR A 1 90 ? 1.757 -14.836 8.562 1 80.5 90 THR A CA 1
ATOM 683 C C . THR A 1 90 ? 0.706 -14.125 9.414 1 80.5 90 THR A C 1
ATOM 685 O O . THR A 1 90 ? 0.4 -12.953 9.18 1 80.5 90 THR A O 1
ATOM 688 N N . LEU A 1 91 ? 0.208 -14.891 10.391 1 82.19 91 LEU A N 1
ATOM 689 C CA . LEU A 1 91 ? -0.788 -14.32 11.289 1 82.19 91 LEU A CA 1
ATOM 690 C C . LEU A 1 91 ? -0.189 -13.18 12.109 1 82.19 91 LEU A C 1
ATOM 692 O O . LEU A 1 91 ? -0.848 -12.164 12.352 1 82.19 91 LEU A O 1
ATOM 696 N N . ALA A 1 92 ? 1.021 -13.32 12.508 1 87.19 92 ALA A N 1
ATOM 697 C CA . ALA A 1 92 ? 1.686 -12.305 13.312 1 87.19 92 ALA A CA 1
ATOM 698 C C . ALA A 1 92 ? 1.892 -11.016 12.508 1 87.19 92 ALA A C 1
ATOM 700 O O . ALA A 1 92 ? 1.585 -9.922 12.984 1 87.19 92 ALA A O 1
ATOM 701 N N . VAL A 1 93 ? 2.363 -11.156 11.328 1 86.56 93 VAL A N 1
ATOM 702 C CA . VAL A 1 93 ? 2.588 -10 10.477 1 86.56 93 VAL A CA 1
ATOM 703 C C . VAL A 1 93 ? 1.255 -9.312 10.18 1 86.56 93 VAL A C 1
ATOM 705 O O . VAL A 1 93 ? 1.149 -8.086 10.258 1 86.56 93 VAL A O 1
ATOM 708 N N . GLY A 1 94 ? 0.287 -10.141 9.891 1 88.75 94 GLY A N 1
ATOM 709 C CA . GLY A 1 94 ? -1.043 -9.594 9.664 1 88.75 94 GLY A CA 1
ATOM 710 C C . GLY A 1 94 ? -1.594 -8.852 10.867 1 88.75 94 GLY A C 1
ATOM 711 O O . GLY A 1 94 ? -2.205 -7.793 10.727 1 88.75 94 GLY A O 1
ATOM 712 N N . ALA A 1 95 ? -1.367 -9.43 12.055 1 90.81 95 ALA A N 1
ATOM 713 C CA . ALA A 1 95 ? -1.841 -8.805 13.289 1 90.81 95 ALA A CA 1
ATOM 714 C C . ALA A 1 95 ? -1.152 -7.469 13.523 1 90.81 95 ALA A C 1
ATOM 716 O O . ALA A 1 95 ? -1.804 -6.48 13.883 1 90.81 95 ALA A O 1
ATOM 717 N N . VAL A 1 96 ? 0.132 -7.434 13.352 1 92.81 96 VAL A N 1
ATOM 718 C CA . VAL A 1 96 ? 0.874 -6.191 13.523 1 92.81 96 VAL A CA 1
ATOM 719 C C . VAL A 1 96 ? 0.365 -5.141 12.539 1 92.81 96 VAL A C 1
ATOM 721 O O . VAL A 1 96 ? 0.119 -3.994 12.914 1 92.81 96 VAL A O 1
ATOM 724 N N . PHE A 1 97 ? 0.198 -5.551 11.367 1 93.94 97 PHE A N 1
ATOM 725 C CA . PHE A 1 97 ? -0.308 -4.664 10.328 1 93.94 97 PHE A CA 1
ATOM 726 C C . PHE A 1 97 ? -1.679 -4.113 10.703 1 93.94 97 PHE A C 1
ATOM 728 O O . PHE A 1 97 ? -1.915 -2.906 10.617 1 93.94 97 PHE A O 1
ATOM 735 N N . LEU A 1 98 ? -2.498 -4.961 11.18 1 93.44 98 LEU A N 1
ATOM 736 C CA . LEU A 1 98 ? -3.863 -4.551 11.5 1 93.44 98 LEU A CA 1
ATOM 737 C C . LEU A 1 98 ? -3.889 -3.648 12.727 1 93.44 98 LEU A C 1
ATOM 739 O O . LEU A 1 98 ? -4.641 -2.672 12.773 1 93.44 98 LEU A O 1
ATOM 743 N N . ILE A 1 99 ? -3.105 -3.971 13.664 1 93.81 99 ILE A N 1
ATOM 744 C CA . ILE A 1 99 ? -3.053 -3.176 14.883 1 93.81 99 ILE A CA 1
ATOM 745 C C . ILE A 1 99 ? -2.549 -1.771 14.562 1 93.81 99 ILE A C 1
ATOM 747 O O . ILE A 1 99 ? -3.166 -0.779 14.961 1 93.81 99 ILE A O 1
ATOM 751 N N . LEU A 1 100 ? -1.488 -1.696 13.844 1 93.44 100 LEU A N 1
ATOM 752 C CA . LEU A 1 100 ? -0.952 -0.392 13.469 1 93.44 100 LEU A CA 1
ATOM 753 C C . LEU A 1 100 ? -1.933 0.362 12.578 1 93.44 100 LEU A C 1
ATOM 755 O O . LEU A 1 100 ? -2.152 1.561 12.766 1 93.44 100 LEU A O 1
ATOM 759 N N . GLY A 1 101 ? -2.486 -0.339 11.68 1 94.38 101 GLY A N 1
ATOM 760 C CA . GLY A 1 101 ? -3.451 0.285 10.789 1 94.38 101 GLY A CA 1
ATOM 761 C C . GLY A 1 101 ? -4.68 0.806 11.508 1 94.38 101 GLY A C 1
ATOM 762 O O . GLY A 1 101 ? -5.172 1.892 11.195 1 94.38 101 GLY A O 1
ATOM 763 N N . LEU A 1 102 ? -5.18 0.043 12.438 1 94.12 102 LEU A N 1
ATOM 764 C CA . LEU A 1 102 ? -6.352 0.459 13.203 1 94.12 102 LEU A CA 1
ATOM 765 C C . LEU A 1 102 ? -6.027 1.656 14.086 1 94.12 102 LEU A C 1
ATOM 767 O O . LEU A 1 102 ? -6.859 2.545 14.273 1 94.12 102 LEU A O 1
ATOM 771 N N . ARG A 1 103 ? -4.883 1.629 14.617 1 92.44 103 ARG A N 1
ATOM 772 C CA . ARG A 1 103 ? -4.457 2.779 15.406 1 92.44 103 ARG A CA 1
ATOM 773 C C . ARG A 1 103 ? -4.398 4.039 14.555 1 92.44 103 ARG A C 1
ATOM 775 O O . ARG A 1 103 ? -4.848 5.105 14.977 1 92.44 103 ARG A O 1
ATOM 782 N N . ALA A 1 104 ? -3.842 3.906 13.398 1 91 104 ALA A N 1
ATOM 783 C CA . ALA A 1 104 ? -3.777 5.031 12.469 1 91 104 ALA A CA 1
ATOM 784 C C . ALA A 1 104 ? -5.176 5.477 12.047 1 91 104 ALA A C 1
ATOM 786 O O . ALA A 1 104 ? -5.473 6.672 12.023 1 91 104 ALA A O 1
ATOM 787 N N . LEU A 1 105 ? -5.984 4.512 11.742 1 92.75 105 LEU A N 1
ATOM 788 C CA . LEU A 1 105 ? -7.359 4.801 11.344 1 92.75 105 LEU A CA 1
ATOM 789 C C . LEU A 1 105 ? -8.102 5.539 12.453 1 92.75 105 LEU A C 1
ATOM 791 O O . LEU A 1 105 ? -8.781 6.535 12.188 1 92.75 105 LEU A O 1
ATOM 795 N N . HIS A 1 106 ? -7.957 5.062 13.656 1 90.94 106 HIS A N 1
ATOM 796 C CA . HIS A 1 106 ? -8.586 5.699 14.805 1 90.94 106 HIS A CA 1
ATOM 797 C C . HIS A 1 106 ? -8.094 7.133 14.984 1 90.94 106 HIS A C 1
ATOM 799 O O . HIS A 1 106 ? -8.898 8.039 15.219 1 90.94 106 HIS A O 1
ATOM 805 N N . ALA A 1 107 ? -6.883 7.359 14.828 1 86.38 107 ALA A N 1
ATOM 806 C CA . ALA A 1 107 ? -6.281 8.68 15.023 1 86.38 107 ALA A CA 1
ATOM 807 C C . ALA A 1 107 ? -6.777 9.664 13.977 1 86.38 107 ALA A C 1
ATOM 809 O O . ALA A 1 107 ? -6.98 10.852 14.273 1 86.38 107 ALA A O 1
ATOM 810 N N . VAL A 1 108 ? -7.074 9.172 12.805 1 88 108 VAL A N 1
ATOM 811 C CA . VAL A 1 108 ? -7.348 10.094 11.703 1 88 108 VAL A CA 1
ATOM 812 C C . VAL A 1 108 ? -8.859 10.289 11.562 1 88 108 VAL A C 1
ATOM 814 O O . VAL A 1 108 ? -9.312 11.305 11.039 1 88 108 VAL A O 1
ATOM 817 N N . THR A 1 109 ? -9.648 9.359 12.086 1 90.81 109 THR A N 1
ATOM 818 C CA . THR A 1 109 ? -11.062 9.469 11.766 1 90.81 109 THR A CA 1
ATOM 819 C C . THR A 1 109 ? -11.906 9.461 13.039 1 90.81 109 THR A C 1
ATOM 821 O O . THR A 1 109 ? -13.062 9.898 13.023 1 90.81 109 THR A O 1
ATOM 824 N N . LEU A 1 110 ? -11.492 8.844 14.023 1 82.31 110 LEU A N 1
ATOM 825 C CA . LEU A 1 110 ? -12.391 8.602 15.148 1 82.31 110 LEU A CA 1
ATOM 826 C C . LEU A 1 110 ? -11.859 9.273 16.422 1 82.31 110 LEU A C 1
ATOM 828 O O . LEU A 1 110 ? -12.562 9.344 17.422 1 82.31 110 LEU A O 1
ATOM 832 N N . ALA A 1 111 ? -10.656 9.797 16.484 1 76.19 111 ALA A N 1
ATOM 833 C CA . ALA A 1 111 ? -10.125 10.344 17.734 1 76.19 111 ALA A CA 1
ATOM 834 C C . ALA A 1 111 ? -10.695 11.734 18 1 76.19 111 ALA A C 1
ATOM 836 O O . ALA A 1 111 ? -11.109 12.43 17.078 1 76.19 111 ALA A O 1
ATOM 837 N N . MET B 1 1 ? 1.429 -18.375 -19.25 1 47.91 1 MET B N 1
ATOM 838 C CA . MET B 1 1 ? 2.141 -18.656 -18 1 47.91 1 MET B CA 1
ATOM 839 C C . MET B 1 1 ? 3.102 -17.516 -17.672 1 47.91 1 MET B C 1
ATOM 841 O O . MET B 1 1 ? 3.645 -16.875 -18.562 1 47.91 1 MET B O 1
ATOM 845 N N . LEU B 1 2 ? 2.82 -16.906 -16.484 1 59.31 2 LEU B N 1
ATOM 846 C CA . LEU B 1 2 ? 3.73 -15.812 -16.203 1 59.31 2 LEU B CA 1
ATOM 847 C C . LEU B 1 2 ? 5.184 -16.266 -16.297 1 59.31 2 LEU B C 1
ATOM 849 O O . LEU B 1 2 ? 5.523 -17.375 -15.898 1 59.31 2 LEU B O 1
ATOM 853 N N . ASP B 1 3 ? 5.945 -15.562 -17.141 1 80.12 3 ASP B N 1
ATOM 854 C CA . ASP B 1 3 ? 7.398 -15.703 -17.219 1 80.12 3 ASP B CA 1
ATOM 855 C C . ASP B 1 3 ? 8.031 -15.719 -15.836 1 80.12 3 ASP B C 1
ATOM 857 O O . ASP B 1 3 ? 7.531 -15.062 -14.914 1 80.12 3 ASP B O 1
ATOM 861 N N . LEU B 1 4 ? 8.812 -16.719 -15.516 1 84.12 4 LEU B N 1
ATOM 862 C CA . LEU B 1 4 ? 9.516 -16.906 -14.25 1 84.12 4 LEU B CA 1
ATOM 863 C C . LEU B 1 4 ? 10.062 -15.586 -13.734 1 84.12 4 LEU B C 1
ATOM 865 O O . LEU B 1 4 ? 10.078 -15.352 -12.523 1 84.12 4 LEU B O 1
ATOM 869 N N . ARG B 1 5 ? 10.367 -14.773 -14.609 1 89.69 5 ARG B N 1
ATOM 870 C CA . ARG B 1 5 ? 10.93 -13.484 -14.211 1 89.69 5 ARG B CA 1
ATOM 871 C C . ARG B 1 5 ? 9.859 -12.609 -13.562 1 89.69 5 ARG B C 1
ATOM 873 O O . ARG B 1 5 ? 10.102 -12.016 -12.5 1 89.69 5 ARG B O 1
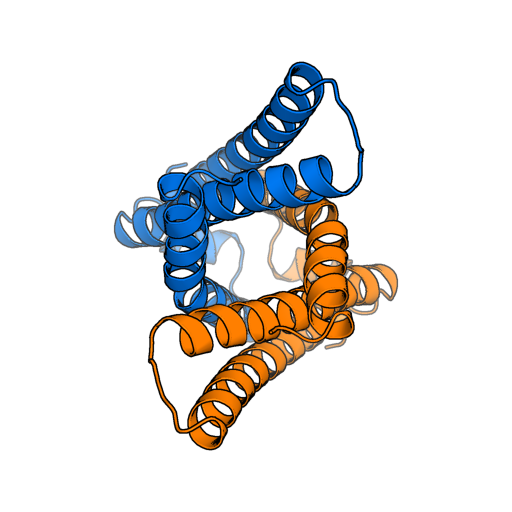ATOM 880 N N . LEU B 1 6 ? 8.719 -12.555 -14.18 1 87.62 6 LEU B N 1
ATOM 881 C CA . LEU B 1 6 ? 7.637 -11.742 -13.641 1 87.62 6 LEU B CA 1
ATOM 882 C C . LEU B 1 6 ? 7.125 -12.32 -12.328 1 87.62 6 LEU B C 1
ATOM 884 O O . LEU B 1 6 ? 6.801 -11.57 -11.398 1 87.62 6 LEU B O 1
ATOM 888 N N . TYR B 1 7 ? 7.141 -13.594 -12.336 1 92.12 7 TYR B N 1
ATOM 889 C CA . TYR B 1 7 ? 6.738 -14.305 -11.125 1 92.12 7 TYR B CA 1
ATOM 890 C C . TYR B 1 7 ? 7.656 -13.953 -9.961 1 92.12 7 TYR B C 1
ATOM 892 O O . TYR B 1 7 ? 7.184 -13.594 -8.883 1 92.12 7 TYR B O 1
ATOM 900 N N . MET B 1 8 ? 8.906 -13.953 -10.172 1 92.94 8 MET B N 1
ATOM 901 C CA . MET B 1 8 ? 9.891 -13.688 -9.125 1 92.94 8 MET B CA 1
ATOM 902 C C . MET B 1 8 ? 9.906 -12.203 -8.758 1 92.94 8 MET B C 1
ATOM 904 O O . MET B 1 8 ? 10.07 -11.852 -7.59 1 92.94 8 MET B O 1
ATOM 908 N N . LEU B 1 9 ? 9.766 -11.391 -9.727 1 93.69 9 LEU B N 1
ATOM 909 C CA . LEU B 1 9 ? 9.75 -9.961 -9.469 1 93.69 9 LEU B CA 1
ATOM 910 C C . LEU B 1 9 ? 8.555 -9.578 -8.609 1 93.69 9 LEU B C 1
ATOM 912 O O . LEU B 1 9 ? 8.664 -8.711 -7.734 1 93.69 9 LEU B O 1
ATOM 916 N N . GLN B 1 10 ? 7.457 -10.18 -8.867 1 94.38 10 GLN B N 1
ATOM 917 C CA . GLN B 1 10 ? 6.258 -9.906 -8.086 1 94.38 10 GLN B CA 1
ATOM 918 C C . GLN B 1 10 ? 6.449 -10.312 -6.625 1 94.38 10 GLN B C 1
ATOM 920 O O . GLN B 1 10 ? 6.086 -9.57 -5.715 1 94.38 10 GLN B O 1
ATOM 925 N N . ARG B 1 11 ? 7.039 -11.469 -6.48 1 94.12 11 ARG B N 1
ATOM 926 C CA . ARG B 1 11 ? 7.266 -11.977 -5.133 1 94.12 11 ARG B CA 1
ATOM 927 C C . ARG B 1 11 ? 8.344 -11.164 -4.414 1 94.12 11 ARG B C 1
ATOM 929 O O . ARG B 1 11 ? 8.203 -10.852 -3.23 1 94.12 11 ARG B O 1
ATOM 936 N N . LEU B 1 12 ? 9.352 -10.836 -5.098 1 95.06 12 LEU B N 1
ATOM 937 C CA . LEU B 1 12 ? 10.438 -10.062 -4.504 1 95.06 12 LEU B CA 1
ATOM 938 C C . LEU B 1 12 ? 9.961 -8.664 -4.121 1 95.06 12 LEU B C 1
ATOM 940 O O . LEU B 1 12 ? 10.289 -8.164 -3.045 1 95.06 12 LEU B O 1
ATOM 944 N N . SER B 1 13 ? 9.195 -8.023 -4.91 1 96.5 13 SER B N 1
ATOM 945 C CA . SER B 1 13 ? 8.672 -6.699 -4.605 1 96.5 13 SER B CA 1
ATOM 946 C C . SER B 1 13 ? 7.719 -6.742 -3.414 1 96.5 13 SER B C 1
ATOM 948 O O . SER B 1 13 ? 7.699 -5.816 -2.598 1 96.5 13 SER B O 1
ATOM 950 N N . ALA B 1 14 ? 7.027 -7.793 -3.311 1 96.25 14 ALA B N 1
ATOM 951 C CA . ALA B 1 14 ? 6.156 -7.969 -2.148 1 96.25 14 ALA B CA 1
ATOM 952 C C . ALA B 1 14 ? 6.977 -8.07 -0.864 1 96.25 14 ALA B C 1
ATOM 954 O O . ALA B 1 14 ? 6.637 -7.449 0.145 1 96.25 14 ALA B O 1
ATOM 955 N N . LEU B 1 15 ? 8.039 -8.805 -0.95 1 93.69 15 LEU B N 1
ATOM 956 C CA . LEU B 1 15 ? 8.875 -9.016 0.227 1 93.69 15 LEU B CA 1
ATOM 957 C C . LEU B 1 15 ? 9.578 -7.727 0.633 1 93.69 15 LEU B C 1
ATOM 959 O O . LEU B 1 15 ? 9.758 -7.465 1.823 1 93.69 15 LEU B O 1
ATOM 963 N N . VAL B 1 16 ? 9.93 -6.992 -0.295 1 95.81 16 VAL B N 1
ATOM 964 C CA . VAL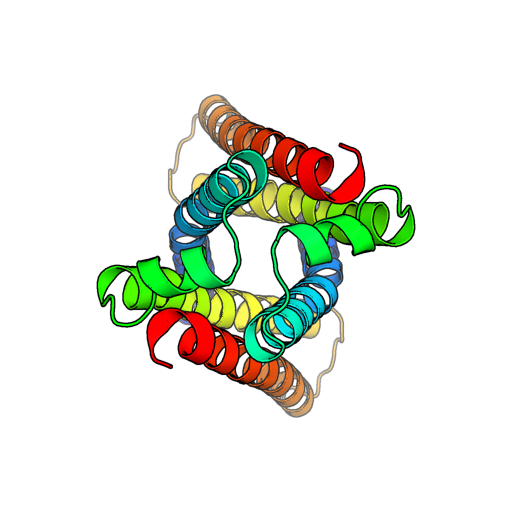 B 1 16 ? 10.562 -5.707 -0.036 1 95.81 16 VAL B CA 1
ATOM 965 C C . VAL B 1 16 ? 9.547 -4.73 0.547 1 95.81 16 VAL B C 1
ATOM 967 O O . VAL B 1 16 ? 9.852 -3.99 1.485 1 95.81 16 VAL B O 1
ATOM 970 N N . MET B 1 17 ? 8.367 -4.801 0.112 1 96.38 17 MET B N 1
ATOM 971 C CA . MET B 1 17 ? 7.328 -3.852 0.504 1 96.38 17 MET B CA 1
ATOM 972 C C . MET B 1 17 ? 6.859 -4.113 1.932 1 96.38 17 MET B C 1
ATOM 974 O O . MET B 1 17 ? 6.484 -3.186 2.648 1 96.38 17 MET B O 1
ATOM 978 N N . ALA B 1 18 ? 6.918 -5.301 2.346 1 93 18 ALA B N 1
ATOM 979 C CA . ALA B 1 18 ? 6.324 -5.668 3.629 1 93 18 ALA B CA 1
ATOM 980 C C . ALA B 1 18 ? 6.906 -4.828 4.766 1 93 18 ALA B C 1
ATOM 982 O O . ALA B 1 18 ? 6.172 -4.129 5.461 1 93 18 ALA B O 1
ATOM 983 N N . PRO B 1 19 ? 8.203 -4.801 4.918 1 93.81 19 PRO B N 1
ATOM 984 C CA . PRO B 1 19 ? 8.742 -3.975 5.996 1 93.81 19 PRO B CA 1
ATOM 985 C C . PRO B 1 19 ? 8.578 -2.479 5.734 1 93.81 19 PRO B C 1
ATOM 987 O O . PRO B 1 19 ? 8.461 -1.691 6.676 1 93.81 19 PRO B O 1
ATOM 990 N N . LEU B 1 20 ? 8.516 -1.993 4.555 1 97.06 20 LEU B N 1
ATOM 991 C CA . LEU B 1 20 ? 8.383 -0.581 4.219 1 97.06 20 LEU B CA 1
ATOM 992 C C . LEU B 1 20 ? 6.98 -0.074 4.543 1 97.06 20 LEU B C 1
ATOM 994 O O . LEU B 1 20 ? 6.816 1.052 5.023 1 97.06 20 LEU B O 1
ATOM 998 N N . VAL B 1 21 ? 6.004 -0.912 4.301 1 96.31 21 VAL B N 1
ATOM 999 C CA . VAL B 1 21 ? 4.621 -0.549 4.605 1 96.31 21 VAL B CA 1
ATOM 1000 C C . VAL B 1 21 ? 4.434 -0.464 6.117 1 96.31 21 VAL B C 1
ATOM 1002 O O . VAL B 1 21 ? 3.771 0.45 6.613 1 96.31 21 VAL B O 1
ATOM 1005 N N . LEU B 1 22 ? 5.023 -1.39 6.84 1 94.31 22 LEU B N 1
ATOM 1006 C CA . LEU B 1 22 ? 4.938 -1.35 8.297 1 94.31 22 LEU B CA 1
ATOM 1007 C C . LEU B 1 22 ? 5.617 -0.098 8.844 1 94.31 22 LEU B C 1
ATOM 1009 O O . LEU B 1 22 ? 5.094 0.55 9.75 1 94.31 22 LEU B O 1
ATOM 1013 N N . GLY B 1 23 ? 6.824 0.204 8.305 1 95.31 23 GLY B N 1
ATOM 1014 C CA . GLY B 1 23 ? 7.477 1.45 8.68 1 95.31 23 GLY B CA 1
ATOM 1015 C C . GLY B 1 23 ? 6.652 2.678 8.344 1 95.31 23 GLY B C 1
ATOM 1016 O O . GLY B 1 23 ? 6.586 3.623 9.125 1 95.31 23 GLY B O 1
ATOM 1017 N N . HIS B 1 24 ? 6.043 2.723 7.234 1 94.75 24 HIS B N 1
ATOM 1018 C CA . HIS B 1 24 ? 5.168 3.814 6.82 1 94.75 24 HIS B CA 1
ATOM 1019 C C . HIS B 1 24 ? 4.031 4.016 7.812 1 94.75 24 HIS B C 1
ATOM 1021 O O . HIS B 1 24 ? 3.748 5.145 8.219 1 94.75 24 HIS B O 1
ATOM 1027 N N . LEU B 1 25 ? 3.396 2.936 8.25 1 94.31 25 LEU B N 1
ATOM 1028 C CA . LEU B 1 25 ? 2.307 3.02 9.219 1 94.31 25 LEU B CA 1
ATOM 1029 C C . LEU B 1 25 ? 2.809 3.551 10.555 1 94.31 25 LEU B C 1
ATOM 1031 O O . LEU B 1 25 ? 2.158 4.395 11.18 1 94.31 25 LEU B O 1
ATOM 1035 N N . ALA B 1 26 ? 3.908 3.031 10.984 1 92.94 26 ALA B N 1
ATOM 1036 C CA . ALA B 1 26 ? 4.477 3.484 12.25 1 92.94 26 ALA B CA 1
ATOM 1037 C C . ALA B 1 26 ? 4.797 4.977 12.211 1 92.94 26 ALA B C 1
ATOM 1039 O O . ALA B 1 26 ? 4.539 5.699 13.172 1 92.94 26 ALA B O 1
ATOM 1040 N N . LEU B 1 27 ? 5.309 5.422 11.156 1 91.94 27 LEU B N 1
ATOM 1041 C CA . LEU B 1 27 ? 5.645 6.828 10.992 1 91.94 27 LEU B CA 1
ATOM 1042 C C . LEU B 1 27 ? 4.387 7.691 10.984 1 91.94 27 LEU B C 1
ATOM 1044 O O . LEU B 1 27 ? 4.379 8.789 11.547 1 91.94 27 LEU B O 1
ATOM 1048 N N . MET B 1 28 ? 3.369 7.176 10.359 1 89.94 28 MET B N 1
ATOM 1049 C CA . MET B 1 28 ? 2.115 7.922 10.32 1 89.94 28 MET B CA 1
ATOM 1050 C C . MET B 1 28 ? 1.517 8.055 11.719 1 89.94 28 MET B C 1
ATOM 1052 O O . MET B 1 28 ? 1.032 9.125 12.094 1 89.94 28 MET B O 1
ATOM 1056 N N . ILE B 1 29 ? 1.593 7.047 12.445 1 87.75 29 ILE B N 1
ATOM 1057 C CA . ILE B 1 29 ? 1.097 7.07 13.82 1 87.75 29 ILE B CA 1
ATOM 1058 C C . ILE B 1 29 ? 1.897 8.078 14.641 1 87.75 29 ILE B C 1
ATOM 1060 O O . ILE B 1 29 ? 1.323 8.891 15.359 1 87.75 29 ILE B O 1
ATOM 1064 N N . TYR B 1 30 ? 3.213 7.961 14.461 1 88.25 30 TYR B N 1
ATOM 1065 C CA . TYR B 1 30 ? 4.09 8.883 15.18 1 88.25 30 TYR B CA 1
ATOM 1066 C C . TYR B 1 30 ? 3.773 10.328 14.828 1 88.25 30 TYR B C 1
ATOM 1068 O O . TYR B 1 30 ? 3.658 11.18 15.711 1 88.25 30 TYR B O 1
ATOM 1076 N N . ALA B 1 31 ? 3.578 10.578 13.602 1 84.12 31 ALA B N 1
ATOM 1077 C CA . ALA B 1 31 ? 3.334 11.938 13.133 1 84.12 31 ALA B CA 1
ATOM 1078 C C . ALA B 1 31 ? 1.976 12.445 13.609 1 84.12 31 ALA B C 1
ATOM 1080 O O . ALA B 1 31 ? 1.864 13.57 14.102 1 84.12 31 ALA B O 1
ATOM 1081 N N . VAL B 1 32 ? 0.973 11.648 13.555 1 80.44 32 VAL B N 1
ATOM 1082 C CA . VAL B 1 32 ? -0.387 12.062 13.883 1 80.44 32 VAL B CA 1
ATOM 1083 C C . VAL B 1 32 ? -0.537 12.195 15.398 1 80.44 32 VAL B C 1
ATOM 1085 O O . VAL B 1 32 ? -1.058 13.195 15.891 1 80.44 32 VAL B O 1
ATOM 1088 N N . GLN B 1 33 ? -0.011 11.234 16.094 1 80.75 33 GLN B N 1
ATOM 1089 C CA . GLN B 1 33 ? -0.136 11.258 17.547 1 80.75 33 GLN B CA 1
ATOM 1090 C C . GLN B 1 33 ? 0.73 12.359 18.156 1 80.75 33 GLN B C 1
ATOM 1092 O O . GLN B 1 33 ? 0.397 12.906 19.203 1 80.75 33 GLN B O 1
ATOM 1097 N N . GLY B 1 34 ? 1.774 12.648 17.453 1 82.12 34 GLY B N 1
ATOM 1098 C CA . GLY B 1 34 ? 2.66 13.695 17.938 1 82.12 34 GLY B CA 1
ATOM 1099 C C . GLY B 1 34 ? 2.209 15.086 17.531 1 82.12 34 GLY B C 1
ATOM 1100 O O . GLY B 1 34 ? 2.791 16.078 17.969 1 82.12 34 GLY B O 1
ATOM 1101 N N . GLY B 1 35 ? 1.207 15.156 16.688 1 79.94 35 GLY B N 1
ATOM 1102 C CA . GLY B 1 35 ? 0.725 16.453 16.25 1 79.94 35 GLY B CA 1
ATOM 1103 C C . GLY B 1 35 ? 1.719 17.188 15.367 1 79.94 35 GLY B C 1
ATOM 1104 O O . GLY B 1 35 ? 1.826 18.422 15.445 1 79.94 35 GLY B O 1
ATOM 1105 N N . ILE B 1 36 ? 2.508 16.406 14.68 1 79.81 36 ILE B N 1
ATOM 1106 C CA . ILE B 1 36 ? 3.527 17 13.812 1 79.81 36 ILE B CA 1
ATOM 1107 C C . ILE B 1 36 ? 2.865 17.641 12.594 1 79.81 36 ILE B C 1
ATOM 1109 O O . ILE B 1 36 ? 2.002 17.031 11.961 1 79.81 36 ILE B O 1
ATOM 1113 N N . SER B 1 37 ? 3.156 18.812 12.297 1 78.06 37 SER B N 1
ATOM 1114 C CA . SER B 1 37 ? 2.561 19.531 11.18 1 78.06 37 SER B CA 1
ATOM 1115 C C . SER B 1 37 ? 3.178 19.109 9.852 1 78.06 37 SER B C 1
ATOM 1117 O O . SER B 1 37 ? 4.234 18.469 9.828 1 78.06 37 SER B O 1
ATOM 1119 N N . ALA B 1 38 ? 2.449 19.453 8.844 1 77.25 38 ALA B N 1
ATOM 1120 C CA . ALA B 1 38 ? 2.982 19.172 7.508 1 77.25 38 ALA B CA 1
ATOM 1121 C C . ALA B 1 38 ? 4.332 19.859 7.309 1 77.25 38 ALA B C 1
ATOM 1123 O O . ALA B 1 38 ? 5.25 19.281 6.73 1 77.25 38 ALA B O 1
ATOM 1124 N N . GLY B 1 39 ? 4.402 21.062 7.727 1 81.12 39 GLY B N 1
ATOM 1125 C CA . GLY B 1 39 ? 5.66 21.781 7.645 1 81.12 39 GLY B CA 1
ATOM 1126 C C . GLY B 1 39 ? 6.789 21.109 8.398 1 81.12 39 GLY B C 1
ATOM 1127 O O . GLY B 1 39 ? 7.93 21.078 7.93 1 81.12 39 GLY B O 1
ATOM 1128 N N . GLU B 1 40 ? 6.492 20.562 9.539 1 85.38 40 GLU B N 1
ATOM 1129 C CA . GLU B 1 40 ? 7.488 19.844 10.328 1 85.38 40 GLU B CA 1
ATOM 1130 C C . GLU B 1 40 ? 7.895 18.531 9.656 1 85.38 40 GLU B C 1
ATOM 1132 O O . GLU B 1 40 ? 9.07 18.156 9.68 1 85.38 40 GLU B O 1
ATOM 1137 N N . ILE B 1 41 ? 6.934 17.859 9.125 1 85.31 41 ILE B N 1
ATOM 1138 C CA . ILE B 1 41 ? 7.234 16.656 8.367 1 85.31 41 ILE B CA 1
ATOM 1139 C C . ILE B 1 41 ? 8.18 16.984 7.215 1 85.31 41 ILE B C 1
ATOM 1141 O O . ILE B 1 41 ? 9.195 16.312 7.02 1 85.31 41 ILE B O 1
ATOM 1145 N N . LEU B 1 42 ? 7.875 18.047 6.504 1 86.19 42 LEU B N 1
ATOM 1146 C CA . LEU B 1 42 ? 8.711 18.438 5.371 1 86.19 42 LEU B CA 1
ATOM 1147 C C . LEU B 1 42 ? 10.102 18.844 5.84 1 86.19 42 LEU B C 1
ATOM 1149 O O . LEU B 1 42 ? 11.102 18.516 5.188 1 86.19 42 LEU B O 1
ATOM 1153 N N . ALA B 1 43 ? 10.203 19.531 6.898 1 89.69 43 ALA B N 1
ATOM 1154 C CA . ALA B 1 43 ? 11.492 19.953 7.438 1 89.69 43 ALA B CA 1
ATOM 1155 C C . ALA B 1 43 ? 12.375 18.75 7.75 1 89.69 43 ALA B C 1
ATOM 1157 O O . ALA B 1 43 ? 13.602 18.812 7.645 1 89.69 43 ALA B O 1
ATOM 1158 N N . ARG B 1 44 ? 11.742 17.609 8.039 1 89.69 44 ARG B N 1
ATOM 1159 C CA . ARG B 1 44 ? 12.477 16.406 8.406 1 89.69 44 ARG B CA 1
ATOM 1160 C C . ARG B 1 44 ? 12.852 15.586 7.168 1 89.69 44 ARG B C 1
ATOM 1162 O O . ARG B 1 44 ? 13.836 14.852 7.18 1 89.69 44 ARG B O 1
ATOM 1169 N N . THR B 1 45 ? 12.102 15.742 6.164 1 91.88 45 THR B N 1
ATOM 1170 C CA . THR B 1 45 ? 12.25 14.797 5.066 1 91.88 45 THR B CA 1
ATOM 1171 C C . THR B 1 45 ? 12.898 15.461 3.857 1 91.88 45 THR B C 1
ATOM 1173 O O . THR B 1 45 ? 13.578 14.805 3.068 1 91.88 45 THR B O 1
ATOM 1176 N N . GLN B 1 46 ? 12.664 16.703 3.639 1 91.94 46 GLN B N 1
ATOM 1177 C CA . GLN B 1 46 ? 13.211 17.375 2.459 1 91.94 46 GLN B CA 1
ATOM 1178 C C . GLN B 1 46 ? 14.734 17.406 2.5 1 91.94 46 GLN B C 1
ATOM 1180 O O . GLN B 1 46 ? 15.328 17.656 3.553 1 91.94 46 GLN B O 1
ATOM 1185 N N . GLY B 1 47 ? 15.289 17.047 1.356 1 92.44 47 GLY B N 1
ATOM 1186 C CA . GLY B 1 47 ? 16.734 17.062 1.24 1 92.44 47 GLY B CA 1
ATOM 1187 C C . GLY B 1 47 ? 17.391 15.844 1.853 1 92.44 47 GLY B C 1
ATOM 1188 O O . GLY B 1 47 ? 18.625 15.742 1.876 1 92.44 47 GLY B O 1
ATOM 1189 N N . SER B 1 48 ? 16.688 14.977 2.357 1 93.94 48 SER B N 1
ATOM 1190 C CA . SER B 1 48 ? 17.219 13.781 2.996 1 93.94 48 SER B CA 1
ATOM 1191 C C . SER B 1 48 ? 17.312 12.625 2.008 1 93.94 48 SER B C 1
ATOM 1193 O O . SER B 1 48 ? 16.297 12.18 1.466 1 93.94 48 SER B O 1
ATOM 1195 N N . LEU B 1 49 ? 18.5 12.156 1.828 1 93.12 49 LEU B N 1
ATOM 1196 C CA . LEU B 1 49 ? 18.719 11.008 0.958 1 93.12 49 LEU B CA 1
ATOM 1197 C C . LEU B 1 49 ? 18.094 9.75 1.558 1 93.12 49 LEU B C 1
ATOM 1199 O O . LEU B 1 49 ? 17.562 8.898 0.829 1 93.12 49 LEU B O 1
ATOM 1203 N N . GLY B 1 50 ? 18.109 9.664 2.838 1 95.75 50 GLY B N 1
ATOM 1204 C CA . GLY B 1 50 ? 17.531 8.516 3.518 1 95.75 50 GLY B CA 1
ATOM 1205 C C . GLY B 1 50 ? 16.047 8.367 3.266 1 95.75 50 GLY B C 1
ATOM 1206 O O . GLY B 1 50 ? 15.57 7.285 2.898 1 95.75 50 GLY B O 1
ATOM 1207 N N . TRP B 1 51 ? 15.398 9.453 3.424 1 96 51 TRP B N 1
ATOM 1208 C CA . TRP B 1 51 ? 13.953 9.422 3.197 1 96 51 TRP B CA 1
ATOM 1209 C C . TRP B 1 51 ? 13.641 9.227 1.717 1 96 51 TRP B C 1
ATOM 1211 O O . TRP B 1 51 ? 12.68 8.531 1.365 1 96 51 TRP B O 1
ATOM 1221 N N . ALA B 1 52 ? 14.445 9.828 0.852 1 95.25 52 ALA B N 1
ATOM 1222 C CA . ALA B 1 52 ? 14.258 9.648 -0.586 1 95.25 52 ALA B CA 1
ATOM 1223 C C . ALA B 1 52 ? 14.422 8.188 -0.986 1 95.25 52 ALA B C 1
ATOM 1225 O O . ALA B 1 52 ? 13.648 7.668 -1.797 1 95.25 52 ALA B O 1
ATOM 1226 N N . LEU B 1 53 ? 15.328 7.559 -0.388 1 96.81 53 LEU B N 1
ATOM 1227 C CA . LEU B 1 53 ? 15.578 6.152 -0.696 1 96.81 53 LEU B CA 1
ATOM 1228 C C . LEU B 1 53 ? 14.477 5.27 -0.123 1 96.81 53 LEU B C 1
ATOM 1230 O O . LEU B 1 53 ? 14.047 4.309 -0.768 1 96.81 53 LEU B O 1
ATOM 1234 N N . TYR B 1 54 ? 14.07 5.531 1.073 1 97.81 54 TYR B N 1
ATOM 1235 C CA . TYR B 1 54 ? 13.008 4.754 1.705 1 97.81 54 TYR B CA 1
ATOM 1236 C C . TYR B 1 54 ? 11.734 4.789 0.868 1 97.81 54 TYR B C 1
ATOM 1238 O O . TYR B 1 54 ? 11.227 3.744 0.457 1 97.81 54 TYR B O 1
ATOM 1246 N N . TYR B 1 55 ? 11.32 6 0.553 1 97 55 TYR B N 1
ATOM 1247 C CA . TYR B 1 55 ? 10.047 6.129 -0.142 1 97 55 TYR B CA 1
ATOM 1248 C C . TYR B 1 55 ? 10.203 5.848 -1.631 1 97 55 TYR B C 1
ATOM 1250 O O . TYR B 1 55 ? 9.258 5.414 -2.291 1 97 55 TYR B O 1
ATOM 1258 N N . GLY B 1 56 ? 11.391 6.098 -2.174 1 96.62 56 GLY B N 1
ATOM 1259 C CA . GLY B 1 56 ? 11.641 5.711 -3.551 1 96.62 56 GLY B CA 1
ATOM 1260 C C . GLY B 1 56 ? 11.586 4.207 -3.77 1 96.62 56 GLY B C 1
ATOM 1261 O O . GLY B 1 56 ? 10.961 3.734 -4.719 1 96.62 56 GLY B O 1
ATOM 1262 N N . LEU B 1 57 ? 12.242 3.52 -2.875 1 97.69 57 LEU B N 1
ATOM 1263 C CA . LEU B 1 57 ? 12.219 2.062 -2.936 1 97.69 57 LEU B CA 1
ATOM 1264 C C . LEU B 1 57 ? 10.797 1.535 -2.762 1 97.69 57 LEU B C 1
ATOM 1266 O O . LEU B 1 57 ? 10.383 0.624 -3.477 1 97.69 57 LEU B O 1
ATOM 1270 N N . PHE B 1 58 ? 10.102 2.1 -1.841 1 98.06 58 PHE B N 1
ATOM 1271 C CA . PHE B 1 58 ? 8.719 1.721 -1.607 1 98.06 58 PHE B CA 1
ATOM 1272 C C . PHE B 1 58 ? 7.883 1.92 -2.867 1 98.06 58 PHE B C 1
ATOM 1274 O O . PHE B 1 58 ? 7.168 1.011 -3.295 1 98.06 58 PHE B O 1
ATOM 1281 N N . LEU B 1 59 ? 8.055 3.059 -3.512 1 96.69 59 LEU B N 1
ATOM 1282 C CA . LEU B 1 59 ? 7.281 3.416 -4.695 1 96.69 59 LEU B CA 1
ATOM 1283 C C . LEU B 1 59 ? 7.598 2.477 -5.855 1 96.69 59 LEU B C 1
ATOM 1285 O O . LEU B 1 59 ? 6.684 1.976 -6.52 1 96.69 59 LEU B O 1
ATOM 1289 N N . VAL B 1 60 ? 8.852 2.213 -6.125 1 95.25 60 VAL B N 1
ATOM 1290 C CA . VAL B 1 60 ? 9.266 1.376 -7.246 1 95.25 60 VAL B CA 1
ATOM 1291 C C . VAL B 1 60 ? 8.789 -0.058 -7.023 1 95.25 60 VAL B C 1
ATOM 1293 O O . VAL B 1 60 ? 8.25 -0.69 -7.934 1 95.25 60 VAL B O 1
ATOM 1296 N N . ALA B 1 61 ? 8.938 -0.564 -5.832 1 96.5 61 ALA B N 1
ATOM 1297 C CA . ALA B 1 61 ? 8.469 -1.909 -5.504 1 96.5 61 ALA B CA 1
ATOM 1298 C C . ALA B 1 61 ? 6.957 -2.023 -5.668 1 96.5 61 ALA B C 1
ATOM 1300 O O . ALA B 1 61 ? 6.461 -2.998 -6.234 1 96.5 61 ALA B O 1
ATOM 1301 N N . ALA B 1 62 ? 6.27 -1.026 -5.176 1 96.69 62 ALA B N 1
ATOM 1302 C CA . ALA B 1 62 ? 4.812 -1.023 -5.289 1 96.69 62 ALA B CA 1
ATOM 1303 C C . ALA B 1 62 ? 4.371 -0.978 -6.746 1 96.69 62 ALA B C 1
ATOM 1305 O O . ALA B 1 62 ? 3.424 -1.663 -7.141 1 96.69 62 ALA B O 1
ATOM 1306 N N . ALA B 1 63 ? 5.062 -0.208 -7.562 1 93.69 63 ALA B N 1
ATOM 1307 C CA . ALA B 1 63 ? 4.727 -0.089 -8.977 1 93.69 63 ALA B CA 1
ATOM 1308 C C . ALA B 1 63 ? 4.914 -1.421 -9.703 1 93.69 63 ALA B C 1
ATOM 1310 O O . ALA B 1 63 ? 4.039 -1.852 -10.453 1 93.69 63 ALA B O 1
ATOM 1311 N N . ILE B 1 64 ? 6.012 -2.035 -9.438 1 92.31 64 ILE B N 1
ATOM 1312 C CA . ILE B 1 64 ? 6.301 -3.322 -10.055 1 92.31 64 ILE B CA 1
ATOM 1313 C C . ILE B 1 64 ? 5.277 -4.359 -9.594 1 92.31 64 ILE B C 1
ATOM 1315 O O . ILE B 1 64 ? 4.699 -5.078 -10.406 1 92.31 64 ILE B O 1
ATOM 1319 N N . HIS B 1 65 ? 5.098 -4.453 -8.328 1 94.94 65 HIS B N 1
ATOM 1320 C CA . HIS B 1 65 ? 4.168 -5.414 -7.746 1 94.94 65 HIS B CA 1
ATOM 1321 C C . HIS B 1 65 ? 2.766 -5.25 -8.32 1 94.94 65 HIS B C 1
ATOM 1323 O O . HIS B 1 65 ? 2.154 -6.223 -8.766 1 94.94 65 HIS B O 1
ATOM 1329 N N . ALA B 1 66 ? 2.287 -4.031 -8.32 1 94.12 66 ALA B N 1
ATOM 1330 C CA . ALA B 1 66 ? 0.926 -3.748 -8.766 1 94.12 66 ALA B CA 1
ATOM 1331 C C . ALA B 1 66 ? 0.774 -4.012 -10.266 1 94.12 66 ALA B C 1
ATOM 1333 O O . ALA B 1 66 ? -0.245 -4.547 -10.703 1 94.12 66 ALA B O 1
ATOM 1334 N N . ALA B 1 67 ? 1.74 -3.578 -11.047 1 89.69 67 ALA B N 1
ATOM 1335 C CA . ALA B 1 67 ? 1.665 -3.76 -12.5 1 89.69 67 ALA B CA 1
ATOM 1336 C C . ALA B 1 67 ? 1.604 -5.242 -12.859 1 89.69 67 ALA B C 1
ATOM 1338 O O . ALA B 1 67 ? 0.77 -5.652 -13.672 1 89.69 67 ALA B O 1
ATOM 1339 N N . ILE B 1 68 ? 2.463 -5.988 -12.219 1 90 68 ILE B N 1
ATOM 1340 C CA . ILE B 1 68 ? 2.502 -7.414 -12.531 1 90 68 ILE B CA 1
ATOM 1341 C C . ILE B 1 68 ? 1.237 -8.094 -12.008 1 90 68 ILE B C 1
ATOM 1343 O O . ILE B 1 68 ? 0.64 -8.922 -12.695 1 90 68 ILE B O 1
ATOM 1347 N N . GLY B 1 69 ? 0.897 -7.758 -10.789 1 91.06 69 GLY B N 1
ATOM 1348 C CA . GLY B 1 69 ? -0.319 -8.328 -10.234 1 91.06 69 GLY B CA 1
ATOM 1349 C C . GLY B 1 69 ? -1.551 -8.039 -11.07 1 91.06 69 GLY B C 1
ATOM 1350 O O . GLY B 1 69 ? -2.377 -8.93 -11.305 1 91.06 69 GLY B O 1
ATOM 1351 N N . LEU B 1 70 ? -1.698 -6.883 -11.5 1 89.44 70 LEU B N 1
ATOM 1352 C CA . LEU B 1 70 ? -2.844 -6.496 -12.32 1 89.44 70 LEU B CA 1
ATOM 1353 C C . LEU B 1 70 ? -2.834 -7.23 -13.656 1 89.44 70 LEU B C 1
ATOM 1355 O O . LEU B 1 70 ? -3.887 -7.633 -14.148 1 89.44 70 LEU B O 1
ATOM 1359 N N . ARG B 1 71 ? -1.701 -7.324 -14.234 1 86.94 71 ARG B N 1
ATOM 1360 C CA . ARG B 1 71 ? -1.582 -8.055 -15.484 1 86.94 71 ARG B CA 1
ATOM 1361 C C . ARG B 1 71 ? -2.074 -9.492 -15.336 1 86.94 71 ARG B C 1
ATOM 1363 O O . ARG B 1 71 ? -2.781 -10.008 -16.203 1 86.94 71 ARG B O 1
ATOM 1370 N N . VAL B 1 72 ? -1.703 -10.102 -14.211 1 87.25 72 VAL B N 1
ATOM 1371 C CA . VAL B 1 72 ? -2.076 -11.492 -13.969 1 87.25 72 VAL B CA 1
ATOM 1372 C C . VAL B 1 72 ? -3.588 -11.594 -13.766 1 87.25 72 VAL B C 1
ATOM 1374 O O . VAL B 1 72 ? -4.238 -12.477 -14.336 1 87.25 72 VAL B O 1
ATOM 1377 N N . ILE B 1 73 ? -4.09 -10.734 -13.016 1 88.75 73 ILE B N 1
ATOM 1378 C CA . ILE B 1 73 ? -5.523 -10.766 -12.734 1 88.75 73 ILE B CA 1
ATOM 1379 C C . ILE B 1 73 ? -6.309 -10.555 -14.023 1 88.75 73 ILE B C 1
ATOM 1381 O O . ILE B 1 73 ? -7.273 -11.273 -14.297 1 88.75 73 ILE B O 1
ATOM 1385 N N . LEU B 1 74 ? -5.953 -9.633 -14.828 1 84.44 74 LEU B N 1
ATOM 1386 C CA . LEU B 1 74 ? -6.652 -9.312 -16.062 1 84.44 74 LEU B CA 1
ATOM 1387 C C . LEU B 1 74 ? -6.504 -10.445 -17.078 1 84.44 74 LEU B C 1
ATOM 1389 O O . LEU B 1 74 ? -7.434 -10.734 -17.828 1 84.44 74 LEU B O 1
ATOM 1393 N N . ALA B 1 75 ? -5.289 -11 -17.172 1 82 75 ALA B N 1
ATOM 1394 C CA . ALA B 1 75 ? -5.062 -12.133 -18.062 1 82 75 ALA B CA 1
ATOM 1395 C C . ALA B 1 75 ? -5.965 -13.305 -17.719 1 82 75 ALA B C 1
ATOM 1397 O O . ALA B 1 75 ? -6.422 -14.039 -18.594 1 82 75 ALA B O 1
ATOM 1398 N N . GLU B 1 76 ? -6.238 -13.414 -16.422 1 83.25 76 GLU B N 1
ATOM 1399 C CA . GLU B 1 76 ? -7.051 -14.531 -15.961 1 83.25 76 GLU B CA 1
ATOM 1400 C C . GLU B 1 76 ? -8.539 -14.242 -16.125 1 83.25 76 GLU B C 1
ATOM 1402 O O . GLU B 1 76 ? -9.344 -15.156 -16.312 1 83.25 76 GLU B O 1
ATOM 1407 N N . THR B 1 77 ? -8.961 -13.062 -15.969 1 77 77 THR B N 1
ATOM 1408 C CA . THR B 1 77 ? -10.375 -12.719 -15.945 1 77 77 THR B CA 1
ATOM 1409 C C . THR B 1 77 ? -10.883 -12.383 -17.344 1 77 77 THR B C 1
ATOM 1411 O O . THR B 1 77 ? -12 -12.75 -17.719 1 77 77 THR B O 1
ATOM 1414 N N . LEU B 1 78 ? -10.273 -11.453 -17.906 1 68.94 78 LEU B N 1
ATOM 1415 C CA . LEU B 1 78 ? -10.789 -10.977 -19.172 1 68.94 78 LEU B CA 1
ATOM 1416 C C . LEU B 1 78 ? -10.391 -11.906 -20.312 1 68.94 78 LEU B C 1
ATOM 1418 O O . LEU B 1 78 ? -10.844 -11.742 -21.453 1 68.94 78 LEU B O 1
ATOM 1422 N N . THR B 1 79 ? -10.438 -13.086 -20.031 1 60.09 79 THR B N 1
ATOM 1423 C CA . THR B 1 79 ? -10.125 -13.945 -21.172 1 60.09 79 THR B CA 1
ATOM 1424 C C . THR B 1 79 ? -9.625 -13.117 -22.359 1 60.09 79 THR B C 1
ATOM 1426 O O . THR B 1 79 ? -9.938 -13.414 -23.5 1 60.09 79 THR B O 1
ATOM 1429 N N . LEU B 1 80 ? -9.422 -11.961 -22.062 1 55.84 80 LEU B N 1
ATOM 1430 C CA . LEU B 1 80 ? -9.172 -11.094 -23.219 1 55.84 80 LEU B CA 1
ATOM 1431 C C . LEU B 1 80 ? -7.969 -11.57 -24.016 1 55.84 80 LEU B C 1
ATOM 1433 O O . LEU B 1 80 ? -6.91 -11.852 -23.438 1 55.84 80 LEU B O 1
ATOM 1437 N N . ARG B 1 81 ? -8.305 -12.391 -24.953 1 58.91 81 ARG B N 1
ATOM 1438 C CA . ARG B 1 81 ? -7.434 -12.867 -26.016 1 58.91 81 ARG B CA 1
ATOM 1439 C C . ARG B 1 81 ? -6.559 -11.742 -26.562 1 58.91 81 ARG B C 1
ATOM 1441 O O . ARG B 1 81 ? -5.461 -11.992 -27.062 1 58.91 81 ARG B O 1
ATOM 1448 N N . ASN B 1 82 ? -7.18 -10.453 -26.234 1 65.56 82 ASN B N 1
ATOM 1449 C CA . ASN B 1 82 ? -6.383 -9.414 -26.875 1 65.56 82 ASN B CA 1
ATOM 1450 C C . ASN B 1 82 ? -5.285 -8.891 -25.953 1 65.56 82 ASN B C 1
ATOM 1452 O O . ASN B 1 82 ? -5.484 -7.902 -25.25 1 65.56 82 ASN B O 1
ATOM 1456 N N . ARG B 1 83 ? -4.219 -9.484 -25.891 1 70.56 83 ARG B N 1
ATOM 1457 C CA . ARG B 1 83 ? -3.031 -9.281 -25.062 1 70.56 83 ARG B CA 1
ATOM 1458 C C . ARG B 1 83 ? -2.547 -7.84 -25.156 1 70.56 83 ARG B C 1
ATOM 1460 O O . ARG B 1 83 ? -2.205 -7.23 -24.141 1 70.56 83 ARG B O 1
ATOM 1467 N N . PRO B 1 84 ? -2.809 -7.305 -26.375 1 73.94 84 PRO B N 1
ATOM 1468 C CA . PRO B 1 84 ? -2.291 -5.938 -26.469 1 73.94 84 PRO B CA 1
ATOM 1469 C C . PRO B 1 84 ? -3.088 -4.945 -25.625 1 73.94 84 PRO B C 1
ATOM 1471 O O . PRO B 1 84 ? -2.512 -4.02 -25.031 1 73.94 84 PRO B O 1
ATOM 1474 N N . LEU B 1 85 ? -4.359 -5.098 -25.5 1 72.31 85 LEU B N 1
ATOM 1475 C CA . LEU B 1 85 ? -5.188 -4.18 -24.734 1 72.31 85 LEU B CA 1
ATOM 1476 C C . LEU B 1 85 ? -4.93 -4.348 -23.234 1 72.31 85 LEU B C 1
ATOM 1478 O O . LEU B 1 85 ? -4.934 -3.371 -22.484 1 72.31 85 LEU B O 1
ATOM 1482 N N . LEU B 1 86 ? -4.652 -5.508 -22.844 1 73.06 86 LEU B N 1
ATOM 1483 C CA . LEU B 1 86 ? -4.344 -5.781 -21.453 1 73.06 86 LEU B CA 1
ATOM 1484 C C . LEU B 1 86 ? -3.02 -5.137 -21.047 1 73.06 86 LEU B C 1
ATOM 1486 O O . LEU B 1 86 ? -2.924 -4.516 -19.984 1 73.06 86 LEU B O 1
ATOM 1490 N N . ASP B 1 87 ? -2.139 -5.328 -21.938 1 76.19 87 ASP B N 1
ATOM 1491 C CA . ASP B 1 87 ? -0.83 -4.75 -21.656 1 76.19 87 ASP B CA 1
ATOM 1492 C C . ASP B 1 87 ? -0.907 -3.225 -21.594 1 76.19 87 ASP B C 1
ATOM 1494 O O . ASP B 1 87 ? -0.248 -2.6 -20.766 1 76.19 87 ASP B O 1
ATOM 1498 N N . LEU B 1 88 ? -1.734 -2.742 -22.453 1 79.06 88 LEU B N 1
ATOM 1499 C CA . LEU B 1 88 ? -1.895 -1.291 -22.469 1 79.06 88 LEU B CA 1
ATOM 1500 C C . LEU B 1 88 ? -2.553 -0.801 -21.188 1 79.06 88 LEU B C 1
ATOM 1502 O O . LEU B 1 88 ? -2.143 0.216 -20.625 1 79.06 88 LEU B O 1
ATOM 1506 N N . PHE B 1 89 ? -3.521 -1.477 -20.719 1 79.69 89 PHE B N 1
ATOM 1507 C CA . PHE B 1 89 ? -4.223 -1.082 -19.5 1 79.69 89 PHE B CA 1
ATOM 1508 C C . PHE B 1 89 ? -3.297 -1.169 -18.281 1 79.69 89 PHE B C 1
ATOM 1510 O O . PHE B 1 89 ? -3.242 -0.244 -17.469 1 79.69 89 PHE B O 1
ATOM 1517 N N . THR B 1 90 ? -2.59 -2.232 -18.188 1 80.19 90 THR B N 1
ATOM 1518 C CA . THR B 1 90 ? -1.67 -2.422 -17.078 1 80.19 90 THR B CA 1
ATOM 1519 C C . THR B 1 90 ? -0.593 -1.341 -17.078 1 80.19 90 THR B C 1
ATOM 1521 O O . THR B 1 90 ? -0.251 -0.8 -16.016 1 80.19 90 THR B O 1
ATOM 1524 N N . LEU B 1 91 ? -0.122 -1.057 -18.297 1 82.06 91 LEU B N 1
ATOM 1525 C CA . LEU B 1 91 ? 0.896 -0.021 -18.422 1 82.06 91 LEU B CA 1
ATOM 1526 C C . LEU B 1 91 ? 0.339 1.344 -18.031 1 82.06 91 LEU B C 1
ATOM 1528 O O . LEU B 1 91 ? 1.032 2.143 -17.406 1 82.06 91 LEU B O 1
ATOM 1532 N N . ALA B 1 92 ? -0.872 1.601 -18.359 1 87.06 92 ALA B N 1
ATOM 1533 C CA . ALA B 1 92 ? -1.498 2.881 -18.047 1 87.06 92 ALA B CA 1
ATOM 1534 C C . ALA B 1 92 ? -1.669 3.055 -16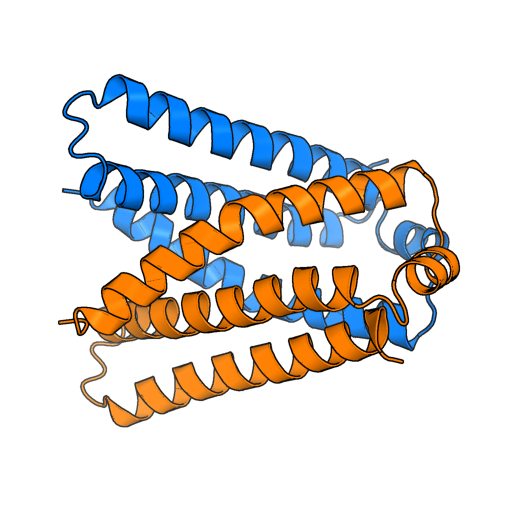.547 1 87.06 92 ALA B C 1
ATOM 1536 O O . ALA B 1 92 ? -1.323 4.098 -15.992 1 87.06 92 ALA B O 1
ATOM 1537 N N . VAL B 1 93 ? -2.16 2.055 -15.914 1 86.5 93 VAL B N 1
ATOM 1538 C CA . VAL B 1 93 ? -2.354 2.113 -14.469 1 86.5 93 VAL B CA 1
ATOM 1539 C C . VAL B 1 93 ? -1.004 2.266 -13.773 1 86.5 93 VAL B C 1
ATOM 1541 O O . VAL B 1 93 ? -0.857 3.084 -12.867 1 86.5 93 VAL B O 1
ATOM 1544 N N . GLY B 1 94 ? -0.06 1.497 -14.258 1 88.69 94 GLY B N 1
ATOM 1545 C CA . GLY B 1 94 ? 1.284 1.622 -13.719 1 88.69 94 GLY B CA 1
ATOM 1546 C C . GLY B 1 94 ? 1.872 3.01 -13.898 1 88.69 94 GLY B C 1
ATOM 1547 O O . GLY B 1 94 ? 2.518 3.537 -12.992 1 88.69 94 GLY B O 1
ATOM 1548 N N . ALA B 1 95 ? 1.639 3.582 -15.086 1 90.75 95 ALA B N 1
ATOM 1549 C CA . ALA B 1 95 ? 2.146 4.922 -15.375 1 90.75 95 ALA B CA 1
ATOM 1550 C C . ALA B 1 95 ? 1.504 5.961 -14.461 1 90.75 95 ALA B C 1
ATOM 1552 O O . ALA B 1 95 ? 2.191 6.832 -13.922 1 90.75 95 ALA B O 1
ATOM 1553 N N . VAL B 1 96 ? 0.22 5.887 -14.305 1 92.81 96 VAL B N 1
ATOM 1554 C CA . VAL B 1 96 ? -0.479 6.82 -13.43 1 92.81 96 VAL B CA 1
ATOM 1555 C C . VAL B 1 96 ? 0.05 6.684 -12 1 92.81 96 VAL B C 1
ATOM 1557 O O . VAL B 1 96 ? 0.335 7.688 -11.344 1 92.81 96 VAL B O 1
ATOM 1560 N N . PHE B 1 97 ? 0.197 5.504 -11.602 1 94 97 PHE B N 1
ATOM 1561 C CA . PHE B 1 97 ? 0.719 5.227 -10.266 1 94 97 PHE B CA 1
ATOM 1562 C C . PHE B 1 97 ? 2.111 5.824 -10.094 1 94 97 PHE B C 1
ATOM 1564 O O . PHE B 1 97 ? 2.383 6.5 -9.102 1 94 97 PHE B O 1
ATOM 1571 N N . LEU B 1 98 ? 2.904 5.652 -11.062 1 93.38 98 LEU B N 1
ATOM 1572 C CA . LEU B 1 98 ? 4.281 6.113 -10.961 1 93.38 98 LEU B CA 1
ATOM 1573 C C . LEU B 1 98 ? 4.352 7.637 -11.023 1 93.38 98 LEU B C 1
ATOM 1575 O O . LEU B 1 98 ? 5.133 8.258 -10.297 1 93.38 98 LEU B O 1
ATOM 1579 N N . ILE B 1 99 ? 3.576 8.195 -11.844 1 93.81 99 ILE B N 1
ATOM 1580 C CA . ILE B 1 99 ? 3.566 9.648 -11.984 1 93.81 99 ILE B CA 1
ATOM 1581 C C . ILE B 1 99 ? 3.1 10.289 -10.68 1 93.81 99 ILE B C 1
ATOM 1583 O O . ILE B 1 99 ? 3.756 11.195 -10.156 1 93.81 99 ILE B O 1
ATOM 1587 N N . LEU B 1 100 ? 2.029 9.805 -10.148 1 93.5 100 LEU B N 1
ATOM 1588 C CA . LEU B 1 100 ? 1.528 10.336 -8.891 1 93.5 100 LEU B CA 1
ATOM 1589 C C . LEU B 1 100 ? 2.52 10.078 -7.758 1 93.5 100 LEU B C 1
ATOM 1591 O O . LEU B 1 100 ? 2.779 10.969 -6.941 1 93.5 100 LEU B O 1
ATOM 1595 N N . GLY B 1 101 ? 3.031 8.922 -7.754 1 94.44 101 GLY B N 1
ATOM 1596 C CA . GLY B 1 101 ? 4 8.578 -6.727 1 94.44 101 GLY B CA 1
ATOM 1597 C C . GLY B 1 101 ? 5.258 9.43 -6.781 1 94.44 101 GLY B C 1
ATOM 1598 O O . GLY B 1 101 ? 5.777 9.844 -5.746 1 94.44 101 GLY B O 1
ATOM 1599 N N . LEU B 1 102 ? 5.75 9.664 -7.977 1 94.19 102 LEU B N 1
ATOM 1600 C CA . LEU B 1 102 ? 6.945 10.484 -8.141 1 94.19 102 LEU B CA 1
ATOM 1601 C C . LEU B 1 102 ? 6.672 11.938 -7.754 1 94.19 102 LEU B C 1
ATOM 1603 O O . LEU B 1 102 ? 7.539 12.602 -7.188 1 94.19 102 LEU B O 1
ATOM 1607 N N . ARG B 1 103 ? 5.551 12.367 -8.086 1 92.44 103 ARG B N 1
ATOM 1608 C CA . ARG B 1 103 ? 5.176 13.719 -7.672 1 92.44 103 ARG B CA 1
ATOM 1609 C C . ARG B 1 103 ? 5.141 13.836 -6.152 1 92.44 103 ARG B C 1
ATOM 1611 O O . ARG B 1 103 ? 5.629 14.82 -5.59 1 92.44 103 ARG B O 1
ATOM 1618 N N . ALA B 1 104 ? 4.566 12.875 -5.523 1 91.12 104 ALA B N 1
ATOM 1619 C CA . ALA B 1 104 ? 4.523 12.852 -4.062 1 91.12 104 ALA B CA 1
ATOM 1620 C C . ALA B 1 104 ? 5.926 12.758 -3.475 1 91.12 104 ALA B C 1
ATOM 1622 O O . ALA B 1 104 ? 6.262 13.469 -2.525 1 91.12 104 ALA B O 1
ATOM 1623 N N . LEU B 1 105 ? 6.695 11.875 -4.047 1 92.88 105 LEU B N 1
ATOM 1624 C CA . LEU B 1 105 ? 8.07 11.703 -3.592 1 92.88 105 LEU B CA 1
ATOM 1625 C C . LEU B 1 105 ? 8.852 13.008 -3.715 1 92.88 105 LEU B C 1
ATOM 1627 O O . LEU B 1 105 ? 9.562 13.398 -2.785 1 92.88 105 LEU B O 1
ATOM 1631 N N . HIS B 1 106 ? 8.711 13.656 -4.84 1 91.06 106 HIS B N 1
ATOM 1632 C CA . HIS B 1 106 ? 9.383 14.93 -5.066 1 91.06 106 HIS B CA 1
ATOM 1633 C C . HIS B 1 106 ? 8.938 15.977 -4.047 1 91.06 106 HIS B C 1
ATOM 1635 O O . HIS B 1 106 ? 9.773 16.703 -3.492 1 91.06 106 HIS B O 1
ATOM 1641 N N . ALA B 1 107 ? 7.734 16.047 -3.762 1 86.44 107 ALA B N 1
ATOM 1642 C CA . ALA B 1 107 ? 7.176 17.031 -2.842 1 86.44 107 ALA B CA 1
ATOM 1643 C C . ALA B 1 107 ? 7.684 16.797 -1.421 1 86.44 107 ALA B C 1
ATOM 1645 O O . ALA B 1 107 ? 7.926 17.766 -0.683 1 86.44 107 ALA B O 1
ATOM 1646 N N . VAL B 1 108 ? 7.949 15.562 -1.089 1 88.19 108 VAL B N 1
ATOM 1647 C CA . VAL B 1 108 ? 8.227 15.266 0.311 1 88.19 108 VAL B CA 1
ATOM 1648 C C . VAL B 1 108 ? 9.742 15.227 0.537 1 88.19 108 VAL B C 1
ATOM 1650 O O . VAL B 1 108 ? 10.211 15.43 1.657 1 88.19 108 VAL B O 1
ATOM 1653 N N . THR B 1 109 ? 10.508 15.031 -0.524 1 91 109 THR B N 1
ATOM 1654 C CA . THR B 1 109 ? 11.922 14.797 -0.253 1 91 109 THR B CA 1
ATOM 1655 C C . THR B 1 109 ? 12.797 15.758 -1.058 1 91 109 THR B C 1
ATOM 1657 O O . THR B 1 109 ? 13.961 15.977 -0.725 1 91 109 THR B O 1
ATOM 1660 N N . LEU B 1 110 ? 12.383 16.172 -2.15 1 82.5 110 LEU B N 1
ATOM 1661 C CA . LEU B 1 110 ? 13.289 16.891 -3.047 1 82.5 110 LEU B CA 1
ATOM 1662 C C . LEU B 1 110 ? 12.805 18.312 -3.291 1 82.5 110 LEU B C 1
ATOM 1664 O O . LEU B 1 110 ? 13.539 19.125 -3.855 1 82.5 110 LEU B O 1
ATOM 1668 N N . ALA B 1 111 ? 11.609 18.719 -2.898 1 76.06 111 ALA B N 1
ATOM 1669 C CA . ALA B 1 111 ? 11.125 20.062 -3.229 1 76.06 111 ALA B CA 1
ATOM 1670 C C . ALA B 1 111 ? 11.742 21.109 -2.307 1 76.06 111 ALA B C 1
ATOM 1672 O O . ALA B 1 111 ? 12.18 20.797 -1.196 1 76.06 111 ALA B O 1
#

Secondary structure (DSSP, 8-state):
---HHHHHHHHHHHHHHHHHHHHHHHHHHHHHHTT--HHHHHHHHTT-HHHHHHHHHHHHHHHHHHHHHHHHHHHHHS----HHHHHHHHHHHHHHHHHHHHHHHIIIII-/---HHHHHHHHHHHHHHHHHHHHHHHHHHHHHHTT--HHHHHHHHTT-HHHHHHHHHHHHHHHHHHHHHHHHHHHHHS--S-HHHHHHHHHHHHHHHHHHHHHHHIIIII-

InterPro domains:
  IPR000701 Succinate dehydrogenase/fumarate reductase type B, transmembrane subunit [PF01127] (5-100)
  IPR034804 Fumarate reductase/succinate dehydrogenase, transmembrane subunit [G3DSA:1.20.1300.10] (2-111)
  IPR034804 Fumarate reductase/succinate dehydrogenase, transmembrane subunit [SSF81343] (3-107)

pLDDT: mean 87.4, std 9.85, range [47.47, 98.06]

Organism: Cereibacter sphaeroides (strain ATCC 17023 / DSM 158 / JCM 6121 / CCUG 31486 / LMG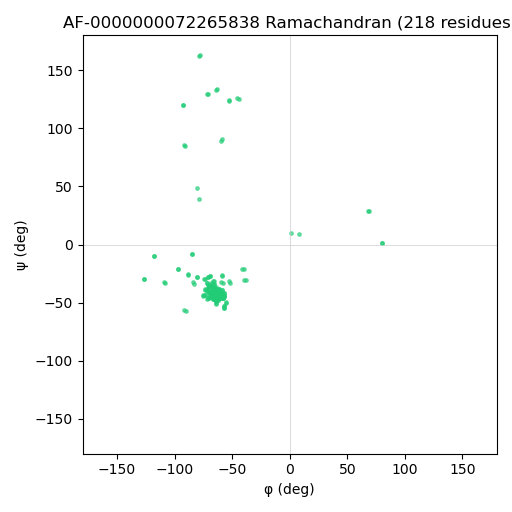 2827 / NBRC 12203 / NCIMB 8253 / ATH 2.4.1.) (NCBI:txid272943)

Sequence (222 aa):
MLDLRLYMLQRLSALVMAPLVLGHLALMIYAVQGGISAGEILARTQGSLGWALYYGLFLVAAAIHAAIGLRVILAETLTLRNRPLLDLFTLAVGAVFLILGLRALHAVTLAMLDLRLYMLQRLSALVMAPLVLGHLALMIYAVQGGISAGEILARTQGSLGWALYYGLFLVAAAIHAAIGLRVILAETLTLRNRPLLDLFTLAVGAVFLILGLRALHAVTLA